Protein AF-0000000087143682 (afdb_homodimer)

Radius of gyration: 17.74 Å; Cα contacts (8 Å, |Δi|>4): 355; chains: 2; bounding box: 45×51×41 Å

Organism: NCBI:txid53985

Solvent-accessible surface area (backbone atoms only — not comparable to full-atom values): 13878 Å² total; per-residue (Å²): 129,84,87,61,60,41,77,86,69,31,78,66,50,69,67,60,50,52,51,50,59,69,48,82,86,69,40,54,46,65,65,42,59,66,36,48,72,68,47,51,54,32,39,43,57,48,55,94,64,46,76,56,33,80,27,39,49,17,48,53,8,50,53,29,47,52,54,40,74,25,93,90,36,93,71,44,35,53,51,48,69,57,34,46,25,50,45,33,51,48,42,42,72,47,66,44,82,63,49,49,33,20,35,45,51,47,51,41,52,41,46,22,76,54,43,74,76,61,48,56,77,72,77,75,106,129,84,87,63,60,42,76,85,68,30,78,66,50,68,68,62,49,51,50,50,60,70,47,82,86,68,39,52,45,65,66,42,60,65,36,48,73,70,46,50,54,32,41,42,55,47,53,92,65,46,76,55,33,80,28,39,48,18,48,52,7,50,53,28,48,52,54,38,75,25,94,89,35,93,71,45,33,54,50,47,68,57,35,46,24,51,47,34,51,49,42,42,72,47,67,44,84,63,50,48,32,20,36,45,50,46,51,42,52,41,48,22,76,55,42,75,76,62,47,57,75,74,77,76,106

pLDDT: mean 94.62, std 7.07, range [50.22, 98.88]

Structure (mmCIF, N/CA/C/O backbone):
data_AF-0000000087143682-model_v1
#
loop_
_entity.id
_entity.type
_entity.pdbx_description
1 polymer 'Uncharacterized protein'
#
loop_
_atom_site.group_PDB
_atom_site.id
_atom_site.type_symbol
_atom_site.label_atom_id
_atom_site.label_alt_id
_atom_site.label_comp_id
_atom_site.label_asym_id
_atom_site.label_entity_id
_atom_site.label_seq_id
_atom_site.pdbx_PDB_ins_code
_atom_site.Cartn_x
_atom_site.Cartn_y
_atom_site.Cartn_z
_atom_site.occupancy
_atom_site.B_iso_or_equiv
_atom_site.auth_seq_id
_atom_site.auth_comp_id
_atom_site.auth_asym_id
_atom_site.auth_atom_id
_atom_site.pdbx_PDB_model_num
ATOM 1 N N . MET A 1 1 ? 13.258 27.016 7.586 1 50.22 1 MET A N 1
ATOM 2 C CA . MET A 1 1 ? 13.102 25.703 8.234 1 50.22 1 MET A CA 1
ATOM 3 C C . MET A 1 1 ? 13.195 24.578 7.219 1 50.22 1 MET A C 1
ATOM 5 O O . MET A 1 1 ? 12.859 24.766 6.047 1 50.22 1 MET A O 1
ATOM 9 N N . ALA A 1 2 ? 13.883 23.5 7.324 1 64.75 2 ALA A N 1
ATOM 10 C CA . ALA A 1 2 ? 14.188 22.469 6.344 1 64.75 2 ALA A CA 1
ATOM 11 C C . ALA A 1 2 ? 12.914 21.781 5.859 1 64.75 2 ALA A C 1
ATOM 13 O O . ALA A 1 2 ? 12.039 21.438 6.664 1 64.75 2 ALA A O 1
ATOM 14 N N . ASP A 1 3 ? 12.562 21.859 4.582 1 88.62 3 ASP A N 1
ATOM 15 C CA . ASP A 1 3 ? 11.375 21.234 3.99 1 88.62 3 ASP A CA 1
ATOM 16 C C . ASP A 1 3 ? 11.352 19.734 4.258 1 88.62 3 ASP A C 1
ATOM 18 O O . ASP A 1 3 ? 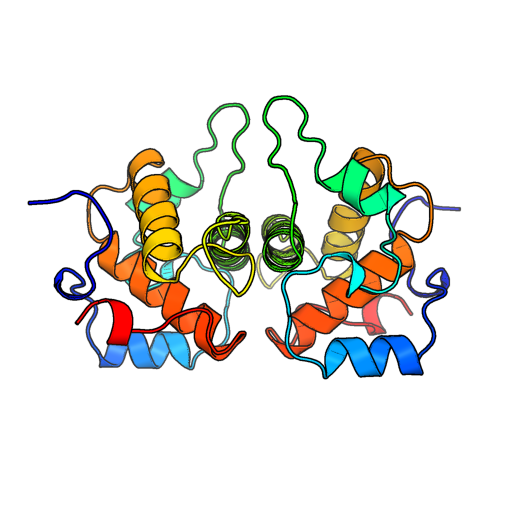12.398 19.109 4.402 1 88.62 3 ASP A O 1
ATOM 22 N N . GLY A 1 4 ? 10.25 19.297 4.715 1 95.25 4 GLY A N 1
ATOM 23 C CA . GLY A 1 4 ? 10.062 17.875 4.945 1 95.25 4 GLY A CA 1
ATOM 24 C C . GLY A 1 4 ? 9.172 17.578 6.137 1 95.25 4 GLY A C 1
ATOM 25 O O . GLY A 1 4 ? 8.516 18.469 6.668 1 95.25 4 GLY A O 1
ATOM 26 N N . TYR A 1 5 ? 9.094 16.312 6.465 1 97.25 5 TYR A N 1
ATOM 27 C CA . TYR A 1 5 ? 8.258 15.836 7.559 1 97.25 5 TYR A CA 1
ATOM 28 C C . TYR A 1 5 ? 8.867 16.203 8.906 1 97.25 5 TYR A C 1
ATOM 30 O O . TYR A 1 5 ? 10.055 15.969 9.141 1 97.25 5 TYR A O 1
ATOM 38 N N . ASP A 1 6 ? 8.062 16.781 9.734 1 95.44 6 ASP A N 1
ATOM 39 C CA . ASP A 1 6 ? 8.359 17.078 11.125 1 95.44 6 ASP A CA 1
ATOM 40 C C . ASP A 1 6 ? 7.164 16.781 12.023 1 95.44 6 ASP A C 1
ATOM 42 O O . ASP A 1 6 ? 6.152 17.484 11.977 1 95.44 6 ASP A O 1
ATOM 46 N N . PRO A 1 7 ? 7.336 15.719 12.859 1 94.81 7 PRO A N 1
ATOM 47 C CA . PRO A 1 7 ? 6.191 15.336 13.695 1 94.81 7 PRO A CA 1
ATOM 48 C C . PRO A 1 7 ? 5.738 16.453 14.625 1 94.81 7 PRO A C 1
ATOM 50 O O . PRO A 1 7 ? 4.566 16.516 15.008 1 94.81 7 PRO A O 1
ATOM 53 N N . GLN A 1 8 ? 6.57 17.375 14.922 1 93.31 8 GLN A N 1
ATOM 54 C CA . GLN A 1 8 ? 6.227 18.453 15.828 1 93.31 8 GLN A CA 1
ATOM 55 C C . GLN A 1 8 ? 5.332 19.484 15.148 1 93.31 8 GLN A C 1
ATOM 57 O O . GLN A 1 8 ? 4.734 20.344 15.812 1 93.31 8 GLN A O 1
ATOM 62 N N . LYS A 1 9 ? 5.266 19.391 13.867 1 93.94 9 LYS A N 1
ATOM 63 C CA . LYS A 1 9 ? 4.438 20.328 13.109 1 93.94 9 LYS A CA 1
ATOM 64 C C . LYS A 1 9 ? 3.041 19.766 12.875 1 93.94 9 LYS A C 1
ATOM 66 O O . LYS A 1 9 ? 2.189 20.422 12.266 1 93.94 9 LYS A O 1
ATOM 71 N N . SER A 1 10 ? 2.83 18.516 13.305 1 93.88 10 SER A N 1
ATOM 72 C CA . SER A 1 10 ? 1.489 17.938 13.242 1 93.88 10 SER A CA 1
ATOM 73 C C . SER A 1 10 ? 0.562 18.594 14.258 1 93.88 10 SER A C 1
ATOM 75 O O . SER A 1 10 ? 0.932 18.781 15.422 1 93.88 10 SER A O 1
ATOM 77 N N . ARG A 1 11 ? -0.583 18.953 13.844 1 91.81 11 ARG A N 1
ATOM 78 C CA . ARG A 1 11 ? -1.566 19.578 14.719 1 91.81 11 ARG A CA 1
ATOM 79 C C . ARG A 1 11 ? -2.701 18.625 15.055 1 91.81 11 ARG A C 1
ATOM 81 O O . ARG A 1 11 ? -3.746 19.031 15.562 1 91.81 11 ARG A O 1
ATOM 88 N N . VAL A 1 12 ? -2.543 17.359 14.734 1 94.44 12 VAL A N 1
ATOM 89 C CA . VAL A 1 12 ? -3.561 16.344 15.016 1 94.44 12 VAL A CA 1
ATOM 90 C C . VAL A 1 12 ? -3.641 16.094 16.516 1 94.44 12 VAL A C 1
ATOM 92 O O . VAL A 1 12 ? -2.627 15.805 17.156 1 94.44 12 VAL A O 1
ATOM 95 N N . ALA A 1 13 ? -4.84 16.25 17.031 1 95.75 13 ALA A N 1
ATOM 96 C CA . ALA A 1 13 ? -5.051 15.961 18.453 1 95.75 13 ALA A CA 1
ATOM 97 C C . ALA A 1 13 ? -4.793 14.484 18.75 1 95.75 13 ALA A C 1
ATOM 99 O O . ALA A 1 13 ? -5.129 13.617 17.938 1 95.75 13 ALA A O 1
ATOM 100 N N . GLU A 1 14 ? -4.258 14.266 19.922 1 95.31 14 GLU A N 1
ATOM 101 C CA . GLU A 1 14 ? -3.904 12.906 20.328 1 95.31 14 GLU A CA 1
ATOM 102 C C . GLU A 1 14 ? -5.121 11.984 20.297 1 95.31 14 GLU A C 1
ATOM 104 O O . GLU A 1 14 ? -5.039 10.852 19.812 1 95.31 14 GLU A O 1
ATOM 109 N N . ASP A 1 15 ? -6.258 12.5 20.75 1 97.19 15 ASP A N 1
ATOM 110 C CA . ASP A 1 15 ? -7.465 11.68 20.797 1 97.19 15 ASP A CA 1
ATOM 111 C C . ASP A 1 15 ? -7.965 11.359 19.391 1 97.19 15 ASP A C 1
ATOM 113 O O . ASP A 1 15 ? -8.414 10.242 19.125 1 97.19 15 ASP A O 1
ATOM 117 N N . THR A 1 16 ? -7.887 12.32 18.547 1 97.75 16 THR A N 1
ATOM 118 C CA . THR A 1 16 ? -8.297 12.133 17.156 1 97.75 16 THR A CA 1
ATOM 119 C C . THR A 1 16 ? -7.426 11.078 16.469 1 97.75 16 THR A C 1
ATOM 121 O O . THR A 1 16 ? -7.934 10.203 15.773 1 97.75 16 THR A O 1
ATOM 124 N N . LEU A 1 17 ? -6.125 11.156 16.734 1 97.69 17 LEU A N 1
ATOM 125 C CA . LEU A 1 17 ? -5.195 10.188 16.172 1 97.69 17 LEU A CA 1
ATOM 126 C C . LEU A 1 17 ? -5.48 8.789 16.719 1 97.69 17 LEU A C 1
ATOM 128 O O . LEU A 1 17 ? -5.559 7.824 15.945 1 97.69 17 LEU A O 1
ATOM 132 N N . ALA A 1 18 ? -5.695 8.703 18 1 98.06 18 ALA A N 1
ATOM 133 C CA . ALA A 1 18 ? -5.953 7.418 18.641 1 98.06 18 ALA A CA 1
ATOM 134 C C . ALA A 1 18 ? -7.211 6.766 18.078 1 98.06 18 ALA A C 1
ATOM 136 O O . ALA A 1 18 ? -7.23 5.562 17.812 1 98.06 18 ALA A O 1
ATOM 137 N N . ASP A 1 19 ? -8.258 7.527 17.844 1 98.19 19 ASP A N 1
ATOM 138 C CA . ASP A 1 19 ? -9.5 7.02 17.281 1 98.19 19 ASP A CA 1
ATOM 139 C C . ASP A 1 19 ? -9.273 6.473 15.867 1 98.19 19 ASP A C 1
ATOM 141 O O . ASP A 1 19 ? -9.766 5.395 15.523 1 98.19 19 ASP A O 1
ATOM 145 N N . PHE A 1 20 ? -8.539 7.219 15.086 1 98.5 20 PHE A N 1
ATOM 146 C CA . PHE A 1 20 ? -8.25 6.785 13.719 1 98.5 20 PHE A CA 1
ATOM 147 C C . PHE A 1 20 ? -7.453 5.484 13.727 1 98.5 20 PHE A C 1
ATOM 149 O O . PHE A 1 20 ? -7.742 4.57 12.953 1 98.5 20 PHE A O 1
ATOM 156 N N . LEU A 1 21 ? -6.48 5.348 14.656 1 98.12 21 LEU A N 1
ATOM 157 C CA . LEU A 1 21 ? -5.613 4.176 14.719 1 98.12 21 LEU A CA 1
ATOM 158 C C . LEU A 1 21 ? -6.406 2.936 15.117 1 98.12 21 LEU A C 1
ATOM 160 O O . LEU A 1 21 ? -6.121 1.834 14.641 1 98.12 21 LEU A O 1
ATOM 164 N N . ARG A 1 22 ? -7.457 3.141 15.836 1 97.31 22 ARG A N 1
ATOM 165 C CA . ARG A 1 22 ? -8.211 2.01 16.375 1 97.31 22 ARG A CA 1
ATOM 166 C C . ARG A 1 22 ? -9.336 1.61 15.43 1 97.31 22 ARG A C 1
ATOM 168 O O . ARG A 1 22 ? -9.773 0.456 15.422 1 97.31 22 ARG A O 1
ATOM 175 N N . ALA A 1 23 ? -9.836 2.541 14.695 1 97.31 23 ALA A N 1
ATOM 176 C CA . ALA A 1 23 ? -11.016 2.309 13.859 1 97.31 23 ALA A CA 1
ATOM 177 C C . ALA A 1 23 ? -10.656 1.482 12.625 1 97.31 23 ALA A C 1
ATOM 179 O O . ALA A 1 23 ? -9.562 1.633 12.07 1 97.31 23 ALA A O 1
ATOM 180 N N . PRO A 1 24 ? -11.609 0.565 12.164 1 96.06 24 PRO A N 1
ATOM 181 C CA . PRO A 1 24 ? -11.406 -0.047 10.852 1 96.06 24 PRO A CA 1
ATOM 182 C C . PRO A 1 24 ? -11.438 0.974 9.719 1 96.06 24 PRO A C 1
ATOM 184 O O . PRO A 1 24 ? -12.086 2.016 9.836 1 96.06 24 PRO A O 1
ATOM 187 N N . LEU A 1 25 ? -10.727 0.724 8.672 1 97.06 25 LEU A N 1
ATOM 188 C CA . LEU A 1 25 ? -10.727 1.606 7.512 1 97.06 25 LEU A CA 1
ATOM 189 C C . LEU A 1 25 ? -12.047 1.501 6.75 1 97.06 25 LEU A C 1
ATOM 191 O O . LEU A 1 25 ? -12.531 0.398 6.492 1 97.06 25 LEU A O 1
ATOM 195 N N . THR A 1 26 ? -12.555 2.6 6.363 1 95.56 26 THR A N 1
ATOM 196 C CA . THR A 1 26 ? -13.797 2.625 5.598 1 95.56 26 THR A CA 1
ATOM 197 C C . THR A 1 26 ? -13.516 2.883 4.121 1 95.56 26 THR A C 1
ATOM 199 O O . THR A 1 26 ? -14.352 2.594 3.266 1 95.56 26 THR A O 1
ATOM 202 N N . GLY A 1 27 ? -12.367 3.467 3.814 1 97.25 27 GLY A N 1
ATOM 203 C CA . GLY A 1 27 ? -12.055 3.869 2.453 1 97.25 27 GLY A CA 1
ATOM 204 C C . GLY A 1 27 ? -12.352 5.332 2.18 1 97.25 27 GLY A C 1
ATOM 205 O O . GLY A 1 27 ? -11.977 5.863 1.132 1 97.25 27 GLY A O 1
ATOM 206 N N . ASP A 1 28 ? -13.008 5.98 3.15 1 97.94 28 ASP A N 1
ATOM 207 C CA . ASP A 1 28 ? -13.258 7.41 3.02 1 97.94 28 ASP A CA 1
ATOM 208 C C . ASP A 1 28 ? -12.023 8.227 3.393 1 97.94 28 ASP A C 1
ATOM 210 O O . ASP A 1 28 ? -11.586 8.203 4.547 1 97.94 28 ASP A O 1
ATOM 214 N N . LEU A 1 29 ? -11.531 8.961 2.459 1 98.56 29 LEU A N 1
ATOM 215 C CA . LEU A 1 29 ? -10.289 9.703 2.682 1 98.56 29 LEU A CA 1
ATOM 216 C C . LEU A 1 29 ? -10.438 10.656 3.861 1 98.56 29 LEU A C 1
ATOM 218 O O . LEU A 1 29 ? -9.461 10.93 4.566 1 98.56 29 LEU A O 1
ATOM 222 N N . THR A 1 30 ? -11.664 11.133 4.105 1 98.31 30 THR A N 1
ATOM 223 C CA . THR A 1 30 ? -11.852 12.133 5.145 1 98.31 30 THR A CA 1
ATOM 224 C C . THR A 1 30 ? -11.758 11.5 6.531 1 98.31 30 THR A C 1
ATOM 226 O O . THR A 1 30 ? -11.75 12.203 7.543 1 98.31 30 THR A O 1
ATOM 229 N N . GLU A 1 31 ? -11.641 10.195 6.586 1 98.5 31 GLU A N 1
ATOM 230 C CA . GLU A 1 31 ? -11.398 9.539 7.863 1 98.5 31 GLU A CA 1
ATOM 231 C C . GLU A 1 31 ? -9.984 9.812 8.367 1 98.5 31 GLU A C 1
ATOM 233 O O . GLU A 1 31 ? -9.688 9.594 9.547 1 98.5 31 GLU A O 1
ATOM 238 N N . VAL A 1 32 ? -9.078 10.148 7.465 1 98.62 32 VAL A N 1
ATOM 239 C CA . VAL A 1 32 ? -7.691 10.43 7.816 1 98.62 32 VAL A CA 1
ATOM 240 C C . VAL A 1 32 ? -7.578 11.836 8.406 1 98.62 32 VAL A C 1
ATOM 242 O O . VAL A 1 32 ? -7.93 12.812 7.746 1 98.62 32 VAL A O 1
ATOM 245 N N . PRO A 1 33 ? -7.035 11.938 9.609 1 98.25 33 PRO A N 1
ATOM 246 C CA . PRO A 1 33 ? -6.836 13.273 10.172 1 98.25 33 PRO A CA 1
ATOM 247 C C . PRO A 1 33 ? -6.012 14.18 9.258 1 98.25 33 PRO A C 1
ATOM 249 O O . PRO A 1 33 ? -4.949 13.781 8.781 1 98.25 33 PRO A O 1
ATOM 252 N N . GLY A 1 34 ? -6.555 15.445 8.992 1 96.31 34 GLY A N 1
ATOM 253 C CA . GLY A 1 34 ? -5.84 16.406 8.172 1 96.31 34 GLY A CA 1
ATOM 254 C C . GLY A 1 34 ? -6.352 16.469 6.742 1 96.31 34 GLY A C 1
ATOM 255 O O . GLY A 1 34 ? -6.031 17.391 6 1 96.31 34 GLY A O 1
ATOM 256 N N . ILE A 1 35 ? -7.148 15.461 6.355 1 98.12 35 ILE A N 1
ATOM 257 C CA . ILE A 1 35 ? -7.66 15.453 4.988 1 98.12 35 ILE A CA 1
ATOM 258 C C . ILE A 1 35 ? -9.094 15.969 4.969 1 98.12 35 ILE A C 1
ATOM 260 O O . ILE A 1 35 ? -9.992 15.359 5.555 1 98.12 35 ILE A O 1
ATOM 264 N N . GLY A 1 36 ? -9.266 17.094 4.398 1 97.12 36 GLY A N 1
ATOM 265 C CA . GLY A 1 36 ? -10.586 17.656 4.129 1 97.12 36 GLY A CA 1
ATOM 266 C C . GLY A 1 36 ? -10.961 17.609 2.662 1 97.12 36 GLY A C 1
ATOM 267 O O . GLY A 1 36 ? -10.273 16.984 1.854 1 97.12 36 GLY A O 1
ATOM 268 N N . LYS A 1 37 ? -12.023 18.312 2.314 1 96.62 37 LYS A N 1
ATOM 269 C CA . LYS A 1 37 ? -12.586 18.266 0.968 1 96.62 37 LYS A CA 1
ATOM 270 C C . LYS A 1 37 ? -11.57 18.734 -0.067 1 96.62 37 LYS A C 1
ATOM 272 O O . LYS A 1 37 ? -11.445 18.156 -1.142 1 96.62 37 LYS A O 1
ATOM 277 N N . ALA A 1 38 ? -10.867 19.75 0.255 1 96.56 38 ALA A N 1
ATOM 278 C CA . ALA A 1 38 ? -9.891 20.297 -0.682 1 96.56 38 ALA A CA 1
ATOM 279 C C . ALA A 1 38 ? -8.781 19.297 -0.976 1 96.56 38 ALA A C 1
ATOM 281 O O . ALA A 1 38 ? -8.383 19.125 -2.129 1 96.56 38 ALA A O 1
ATOM 282 N N . ALA A 1 39 ? -8.32 18.641 0.026 1 97.25 39 ALA A N 1
ATOM 283 C CA . ALA A 1 39 ? -7.273 17.641 -0.138 1 97.25 39 ALA A CA 1
ATOM 284 C C . ALA A 1 39 ? -7.781 16.438 -0.931 1 97.25 39 ALA A C 1
ATOM 286 O O . ALA A 1 39 ? -7.051 15.867 -1.747 1 97.25 39 ALA A O 1
ATOM 287 N N . VAL A 1 40 ? -9.016 16.031 -0.705 1 97.94 40 VAL A N 1
ATOM 288 C CA . VAL A 1 40 ? -9.617 14.93 -1.447 1 97.94 40 VAL A CA 1
ATOM 289 C C . VAL A 1 40 ? -9.586 15.242 -2.943 1 97.94 40 VAL A C 1
ATOM 291 O O . VAL A 1 40 ? -9.203 14.391 -3.75 1 97.94 40 VAL A O 1
ATOM 294 N N . THR A 1 41 ? -9.953 16.406 -3.254 1 97.25 41 THR A N 1
ATOM 295 C CA . THR A 1 41 ? -9.969 16.828 -4.652 1 97.25 41 THR A CA 1
ATOM 296 C C . THR A 1 41 ? -8.562 16.781 -5.246 1 97.25 41 THR A C 1
ATOM 298 O O . THR A 1 41 ? -8.367 16.25 -6.344 1 97.25 41 THR A O 1
ATOM 301 N N . LYS A 1 42 ? -7.602 17.234 -4.559 1 96.5 42 LYS A N 1
ATOM 302 C CA . LYS A 1 42 ? -6.219 17.266 -5.031 1 96.5 42 LYS A CA 1
ATOM 303 C C . LYS A 1 42 ? -5.652 15.859 -5.191 1 96.5 42 LYS A C 1
ATOM 305 O O . LYS A 1 42 ? -4.949 15.578 -6.164 1 96.5 42 LYS A O 1
ATOM 310 N N . LEU A 1 43 ? -5.918 14.992 -4.27 1 97.62 43 LEU A N 1
ATOM 311 C CA . LEU A 1 43 ? -5.445 13.609 -4.328 1 97.62 43 LEU A CA 1
ATOM 312 C C . LEU A 1 43 ? -6.047 12.883 -5.523 1 97.62 43 LEU A C 1
ATOM 314 O O . LEU A 1 43 ? -5.379 12.055 -6.148 1 97.62 43 LEU A O 1
ATOM 318 N N . GLY A 1 44 ? -7.23 13.227 -5.809 1 96.94 44 GLY A N 1
ATOM 319 C CA . GLY A 1 44 ? -7.938 12.578 -6.902 1 96.94 44 GLY A CA 1
ATOM 320 C C . GLY A 1 44 ? -7.539 13.109 -8.266 1 96.94 44 GLY A C 1
ATOM 321 O O . GLY A 1 44 ? -7.84 12.484 -9.289 1 96.94 44 GLY A O 1
ATOM 322 N N . ASP A 1 45 ? -6.883 14.219 -8.25 1 93.06 45 ASP A N 1
ATOM 323 C CA . ASP A 1 45 ? -6.438 14.82 -9.508 1 93.06 45 ASP A CA 1
ATOM 324 C C . ASP A 1 45 ? -5.168 14.141 -10.016 1 93.06 45 ASP A C 1
ATOM 326 O O . ASP A 1 45 ? -4.102 14.273 -9.414 1 93.06 45 ASP A O 1
ATOM 330 N N . ALA A 1 46 ? -5.355 13.258 -10.93 1 82.31 46 ALA A N 1
ATOM 331 C CA . ALA A 1 46 ? -4.215 12.531 -11.484 1 82.31 46 ALA A CA 1
ATOM 332 C C . ALA A 1 46 ? -3.676 13.227 -12.734 1 82.31 46 ALA A C 1
ATOM 334 O O . ALA A 1 46 ? -4.418 13.461 -13.688 1 82.31 46 ALA A O 1
ATOM 335 N N . LYS A 1 47 ? -2.471 13.773 -12.484 1 75.19 47 LYS A N 1
ATOM 336 C CA . LYS A 1 47 ? -1.779 14.266 -13.672 1 75.19 47 LYS A CA 1
ATOM 337 C C . LYS A 1 47 ? -1.381 13.117 -14.594 1 75.19 47 LYS A C 1
ATOM 339 O O . LYS A 1 47 ? -1.552 11.945 -14.242 1 75.19 47 LYS A O 1
ATOM 344 N N . GLU A 1 48 ? -0.981 13.453 -15.742 1 71.5 48 GLU A N 1
ATOM 345 C CA . GLU A 1 48 ? -0.595 12.43 -16.703 1 71.5 48 GLU A CA 1
ATOM 346 C C . GLU A 1 48 ? 0.455 11.484 -16.125 1 71.5 48 GLU A C 1
ATOM 348 O O . GLU A 1 48 ? 1.48 11.938 -15.609 1 71.5 48 GLU A O 1
ATOM 353 N N . GLY A 1 49 ? 0.104 10.203 -16.062 1 70.5 49 GLY A N 1
ATOM 354 C CA . GLY A 1 49 ? 1.032 9.18 -15.602 1 70.5 49 GLY A CA 1
ATOM 355 C C . GLY A 1 49 ? 0.934 8.898 -14.117 1 70.5 49 GLY A C 1
ATOM 356 O O . GLY A 1 49 ? 1.611 8.008 -13.602 1 70.5 49 GLY A O 1
ATOM 357 N N . GLU A 1 50 ? 0.121 9.727 -13.492 1 78.38 50 GLU A N 1
ATOM 358 C CA . GLU A 1 50 ? -0.043 9.539 -12.055 1 78.38 50 GLU A CA 1
ATOM 359 C C . GLU A 1 50 ? -1.346 8.805 -11.742 1 78.38 50 GLU A C 1
ATOM 361 O O . GLU A 1 50 ? -2.309 8.883 -12.508 1 78.38 50 GLU A O 1
ATOM 366 N N . GLU A 1 51 ? -1.263 8.117 -10.75 1 85 51 GLU A N 1
ATOM 367 C CA . GLU A 1 51 ? -2.479 7.453 -10.289 1 85 51 GLU A CA 1
ATOM 368 C C . GLU A 1 51 ? -3.244 8.328 -9.297 1 85 51 GLU A C 1
ATOM 370 O O . GLU A 1 51 ? -2.643 8.977 -8.445 1 85 51 GLU A O 1
ATOM 375 N N . ALA A 1 52 ? -4.516 8.352 -9.609 1 94.94 52 ALA A N 1
ATOM 376 C CA . ALA A 1 52 ? -5.391 9.047 -8.672 1 94.94 52 ALA A CA 1
ATOM 377 C C . ALA A 1 52 ? -5.5 8.273 -7.355 1 94.94 52 ALA A C 1
ATOM 379 O O . ALA A 1 52 ? -5.387 7.047 -7.336 1 94.94 52 ALA A O 1
ATOM 380 N N . VAL A 1 53 ? -5.617 8.977 -6.32 1 98 53 VAL A N 1
ATOM 381 C CA . VAL A 1 53 ? -5.914 8.422 -5.004 1 98 53 VAL A CA 1
ATOM 382 C C . VAL A 1 53 ? -7.297 8.883 -4.547 1 98 53 VAL A C 1
ATOM 384 O O . VAL A 1 53 ? -7.504 10.062 -4.27 1 98 53 VAL A O 1
ATOM 387 N N . ASP A 1 54 ? -8.18 7.891 -4.422 1 97.88 54 ASP A N 1
ATOM 388 C CA . ASP A 1 54 ? -9.578 8.273 -4.199 1 97.88 54 ASP A CA 1
ATOM 389 C C . ASP A 1 54 ? -10.094 7.711 -2.879 1 97.88 54 ASP A C 1
ATOM 391 O O . ASP A 1 54 ? -11.195 8.047 -2.447 1 97.88 54 ASP A O 1
ATOM 395 N N . ASN A 1 55 ? -9.32 6.867 -2.271 1 98.56 55 ASN A N 1
ATOM 396 C CA . ASN A 1 55 ? -9.742 6.281 -1.005 1 98.56 55 ASN A CA 1
ATOM 397 C C . ASN A 1 55 ? -8.547 5.977 -0.103 1 98.56 55 ASN A C 1
ATOM 399 O O . ASN A 1 55 ? -7.398 6.133 -0.514 1 98.56 55 ASN A O 1
ATOM 403 N N . THR A 1 56 ? -8.758 5.609 1.09 1 98.69 56 THR A N 1
ATOM 404 C CA . THR A 1 56 ? -7.703 5.488 2.09 1 98.69 56 THR A CA 1
ATOM 405 C C . THR A 1 56 ? -6.824 4.277 1.805 1 98.69 56 THR A C 1
ATOM 407 O O . THR A 1 56 ? -5.629 4.285 2.107 1 98.69 56 THR A O 1
ATOM 410 N N . PHE A 1 57 ? -7.34 3.205 1.155 1 98.56 57 PHE A N 1
ATOM 411 C CA . PHE A 1 57 ? -6.52 2.059 0.786 1 98.56 57 PHE A CA 1
ATOM 412 C C . PHE A 1 57 ? -5.438 2.465 -0.209 1 98.56 57 PHE A C 1
ATOM 414 O O . PHE A 1 57 ? -4.273 2.094 -0.053 1 98.56 57 PHE A O 1
ATOM 421 N N . GLN A 1 58 ? -5.867 3.238 -1.105 1 98.62 58 GLN A N 1
ATOM 422 C CA . GLN A 1 58 ? -4.926 3.723 -2.109 1 98.62 58 GLN A CA 1
ATOM 423 C C . GLN A 1 58 ? -3.896 4.664 -1.491 1 98.62 58 GLN A C 1
ATOM 425 O O . GLN A 1 58 ? -2.729 4.656 -1.881 1 98.62 58 GLN A O 1
ATOM 430 N N . LEU A 1 59 ? -4.324 5.496 -0.541 1 98.88 59 LEU A N 1
ATOM 431 C CA . LEU A 1 59 ? -3.393 6.402 0.117 1 98.88 59 LEU A CA 1
ATOM 432 C C . LEU A 1 59 ? -2.324 5.625 0.88 1 98.88 59 LEU A C 1
ATOM 434 O O . LEU A 1 59 ? -1.138 5.949 0.795 1 98.88 59 LEU A O 1
ATOM 438 N N . ILE A 1 60 ? -2.742 4.609 1.572 1 98.81 60 ILE A N 1
ATOM 439 C CA . ILE A 1 60 ? -1.812 3.727 2.268 1 98.81 60 ILE A CA 1
ATOM 440 C C . ILE A 1 60 ? -0.918 3.016 1.253 1 98.81 60 ILE A C 1
ATOM 442 O O . ILE A 1 60 ? 0.284 2.857 1.479 1 98.81 60 ILE A O 1
ATOM 446 N N . GLY A 1 61 ? -1.521 2.621 0.15 1 98.56 61 GLY A N 1
ATOM 447 C CA . GLY A 1 61 ? -0.734 2.031 -0.921 1 98.56 61 GLY A CA 1
ATOM 448 C C . GLY A 1 61 ? 0.368 2.943 -1.424 1 98.56 61 GLY A C 1
ATOM 449 O O . GLY A 1 61 ? 1.506 2.506 -1.612 1 98.56 61 GLY A O 1
ATOM 450 N N . LYS A 1 62 ? 0.035 4.148 -1.622 1 98.38 62 LYS A N 1
ATOM 451 C CA . LYS A 1 62 ? 1.03 5.109 -2.086 1 98.38 62 LYS A CA 1
ATOM 452 C C . LYS A 1 62 ? 2.152 5.273 -1.065 1 98.38 62 LYS A C 1
ATOM 454 O O . LYS A 1 62 ? 3.328 5.332 -1.432 1 98.38 62 LYS A O 1
ATOM 459 N N . PHE A 1 63 ? 1.792 5.371 0.184 1 98.75 63 PHE A N 1
ATOM 460 C CA . PHE A 1 63 ? 2.791 5.441 1.244 1 98.75 63 PHE A CA 1
ATOM 461 C C . PHE A 1 63 ? 3.758 4.266 1.155 1 98.75 63 PHE A C 1
ATOM 463 O O . PHE A 1 63 ? 4.977 4.453 1.189 1 98.75 63 PHE A O 1
ATOM 470 N N . LEU A 1 64 ? 3.234 3.068 0.976 1 98.62 64 LEU A N 1
ATOM 471 C CA . LEU A 1 64 ? 4.066 1.87 0.928 1 98.62 64 LEU A CA 1
ATOM 472 C C . LEU A 1 64 ? 4.887 1.828 -0.357 1 98.62 64 LEU A C 1
ATOM 474 O O . LEU A 1 64 ? 6.031 1.37 -0.353 1 98.62 64 LEU A O 1
ATOM 478 N N . MET A 1 65 ? 4.328 2.355 -1.424 1 98.12 65 MET A N 1
ATOM 479 C CA . MET A 1 65 ? 5.043 2.396 -2.695 1 98.12 65 MET A CA 1
ATOM 480 C C . MET A 1 65 ? 6.273 3.293 -2.6 1 98.12 65 MET A C 1
ATOM 482 O O . MET A 1 65 ? 7.227 3.133 -3.365 1 98.12 65 MET A O 1
ATOM 486 N N . LEU A 1 66 ? 6.273 4.152 -1.673 1 97.94 66 LEU A N 1
ATOM 487 C CA . LEU A 1 66 ? 7.359 5.113 -1.546 1 97.94 66 LEU A CA 1
ATOM 488 C C . LEU A 1 66 ? 8.469 4.566 -0.652 1 97.94 66 LEU A C 1
ATOM 490 O O . LEU A 1 66 ? 9.5 5.219 -0.463 1 97.94 66 LEU A O 1
ATOM 494 N N . LYS A 1 67 ? 8.273 3.396 -0.048 1 98.19 67 LYS A N 1
ATOM 495 C CA . LYS A 1 67 ? 9.336 2.752 0.726 1 98.19 67 LYS A CA 1
ATOM 496 C C . LYS A 1 67 ? 10.391 2.141 -0.19 1 98.19 67 LYS A C 1
ATOM 498 O O . LYS A 1 67 ? 10.406 0.927 -0.402 1 98.19 67 LYS A O 1
ATOM 503 N N . ALA A 1 68 ? 11.297 2.943 -0.574 1 97.81 68 ALA A N 1
ATOM 504 C CA . ALA A 1 68 ? 12.266 2.59 -1.611 1 97.81 68 ALA A CA 1
ATOM 505 C C . ALA A 1 68 ? 13.414 1.769 -1.033 1 97.81 68 ALA A C 1
ATOM 507 O O . ALA A 1 68 ? 13.68 1.822 0.17 1 97.81 68 ALA A O 1
ATOM 508 N N . ASN A 1 69 ? 14.055 1.018 -1.889 1 97 69 ASN A N 1
ATOM 509 C C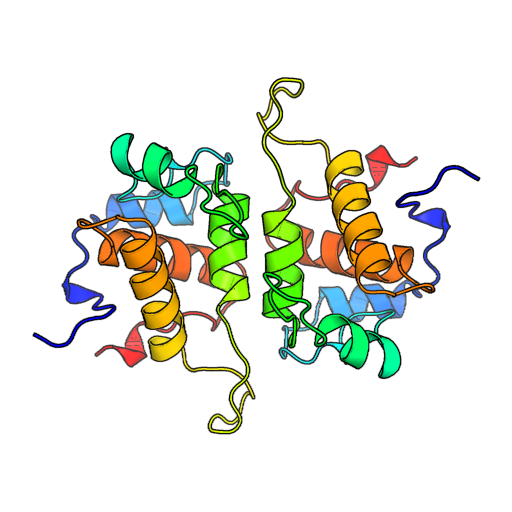A . ASN A 1 69 ? 15.297 0.353 -1.502 1 97 69 ASN A CA 1
ATOM 510 C C . ASN A 1 69 ? 16.422 1.358 -1.253 1 97 69 ASN A C 1
ATOM 512 O O . A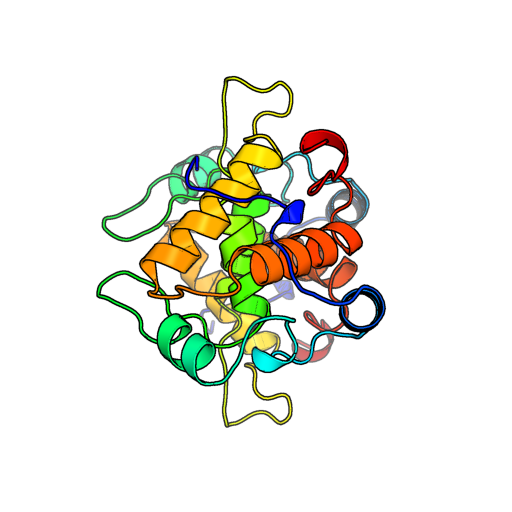SN A 1 69 ? 16.406 2.459 -1.807 1 97 69 ASN A O 1
ATOM 516 N N . SER A 1 70 ? 17.219 0.968 -0.386 1 96.81 70 SER A N 1
ATOM 517 C CA . SER A 1 70 ? 18.406 1.758 -0.12 1 96.81 70 SER A CA 1
ATOM 518 C C . SER A 1 70 ? 19.609 0.864 0.217 1 96.81 70 SER A C 1
ATOM 520 O O . SER A 1 70 ? 19.531 0.042 1.133 1 96.81 70 SER A O 1
ATOM 522 N N . ASP A 1 71 ? 20.688 1.066 -0.479 1 93.69 71 ASP A N 1
ATOM 523 C CA . ASP A 1 71 ? 21.906 0.313 -0.215 1 93.69 71 ASP A CA 1
ATOM 524 C C . ASP A 1 71 ? 22.641 0.852 1.017 1 93.69 71 ASP A C 1
ATOM 526 O O . ASP A 1 71 ? 23.547 0.208 1.539 1 93.69 71 ASP A O 1
ATOM 530 N N . ASP A 1 72 ? 22.203 1.976 1.564 1 93.94 72 ASP A N 1
ATOM 531 C CA . ASP A 1 72 ? 22.891 2.656 2.662 1 93.94 72 ASP A CA 1
ATOM 532 C C . ASP A 1 72 ? 22.406 2.145 4.016 1 93.94 72 ASP A C 1
ATOM 534 O O . ASP A 1 72 ? 22.984 2.453 5.051 1 93.94 72 ASP A O 1
ATOM 538 N N . ASN A 1 73 ? 21.328 1.363 3.967 1 91.94 73 ASN A N 1
ATOM 539 C CA . ASN A 1 73 ? 20.734 0.922 5.223 1 91.94 73 ASN A CA 1
ATOM 540 C C . ASN A 1 73 ? 20.797 -0.596 5.367 1 91.94 73 ASN A C 1
ATOM 542 O O . ASN A 1 73 ? 20.625 -1.323 4.387 1 91.94 73 ASN A O 1
ATOM 546 N N . ASP A 1 74 ? 20.906 -1.118 6.523 1 89 74 ASP A N 1
ATOM 547 C CA . ASP A 1 74 ? 21.109 -2.531 6.824 1 89 74 ASP A CA 1
ATOM 548 C C . ASP A 1 74 ? 19.891 -3.363 6.422 1 89 74 ASP A C 1
ATOM 550 O O . ASP A 1 74 ? 20.031 -4.504 5.977 1 89 74 ASP A O 1
ATOM 554 N N . ASP A 1 75 ? 18.781 -2.727 6.551 1 90.94 75 ASP A N 1
ATOM 555 C CA . ASP A 1 75 ? 17.578 -3.512 6.285 1 90.94 75 ASP A CA 1
ATOM 556 C C . ASP A 1 75 ? 17.188 -3.428 4.809 1 90.94 75 ASP A C 1
ATOM 558 O O . ASP A 1 75 ? 16.141 -3.949 4.41 1 90.94 75 ASP A O 1
ATOM 562 N N . GLY A 1 76 ? 17.969 -2.684 4.023 1 95.56 76 GLY A N 1
ATOM 563 C CA . GLY A 1 76 ? 17.844 -2.719 2.574 1 95.56 76 GLY A CA 1
ATOM 564 C C . GLY A 1 76 ? 16.781 -1.76 2.045 1 95.56 76 GLY A C 1
ATOM 565 O O . GLY A 1 76 ? 16.5 -1.751 0.847 1 95.56 76 GLY A O 1
ATOM 566 N N . VAL A 1 77 ? 16.125 -1.016 2.996 1 96.88 77 VAL A N 1
ATOM 567 C CA . VAL A 1 77 ? 15.141 -0.021 2.602 1 96.88 77 VAL A CA 1
ATOM 568 C C . VAL A 1 77 ? 15.453 1.315 3.27 1 96.88 77 VAL A C 1
ATOM 570 O O . VAL A 1 77 ? 16.281 1.382 4.18 1 96.88 77 VAL A O 1
ATOM 573 N N . ILE A 1 78 ? 14.867 2.379 2.764 1 97.25 78 ILE A N 1
ATOM 574 C CA . ILE A 1 78 ? 15.078 3.715 3.311 1 97.25 78 ILE A CA 1
ATOM 575 C C . ILE A 1 78 ? 14.602 3.762 4.758 1 97.25 78 ILE A C 1
ATOM 577 O O . ILE A 1 78 ? 13.727 2.984 5.152 1 97.25 78 ILE A O 1
ATOM 581 N N . THR A 1 79 ? 15.164 4.715 5.523 1 96.44 79 THR A N 1
ATOM 582 C CA . THR A 1 79 ? 14.82 4.887 6.93 1 96.44 79 THR A CA 1
ATOM 583 C C . THR A 1 79 ? 13.406 5.438 7.082 1 96.44 79 THR A C 1
ATOM 585 O O . THR A 1 79 ? 12.82 5.922 6.117 1 96.44 79 THR A O 1
ATOM 588 N N . CYS A 1 80 ? 12.938 5.344 8.281 1 96.94 80 CYS A N 1
ATOM 589 C CA . CYS A 1 80 ? 11.633 5.902 8.609 1 96.94 80 CYS A CA 1
ATOM 590 C C . CYS A 1 80 ? 11.562 7.383 8.25 1 96.94 80 CYS A C 1
ATOM 592 O O . CYS A 1 80 ? 10.586 7.836 7.652 1 96.94 80 CYS A O 1
ATOM 594 N N . ALA A 1 81 ? 12.594 8.117 8.586 1 96.25 81 ALA A N 1
ATOM 595 C CA . ALA A 1 81 ? 12.633 9.555 8.32 1 96.25 81 ALA A CA 1
ATOM 596 C C . ALA A 1 81 ? 12.586 9.828 6.816 1 96.25 81 ALA A C 1
ATOM 598 O O . ALA A 1 81 ? 11.82 10.688 6.367 1 96.25 81 ALA A O 1
ATOM 599 N N . GLN A 1 82 ? 13.367 9.109 6.078 1 97.25 82 GLN A N 1
ATOM 600 C CA . GLN A 1 82 ? 13.398 9.266 4.629 1 97.25 82 GLN A CA 1
ATOM 601 C C . GLN A 1 82 ? 12.055 8.891 4.008 1 97.25 82 GLN A C 1
ATOM 603 O O . GLN A 1 82 ? 11.586 9.562 3.084 1 97.25 82 GLN A O 1
ATOM 608 N N . HIS A 1 83 ? 11.438 7.805 4.516 1 98.31 83 HIS A N 1
ATOM 609 C CA . HIS A 1 83 ? 10.148 7.34 4.027 1 98.31 83 HIS A CA 1
ATOM 610 C C . HIS A 1 83 ? 9.055 8.367 4.297 1 98.31 83 HIS A C 1
ATOM 612 O O . HIS A 1 83 ? 8.281 8.711 3.396 1 98.31 83 HIS A O 1
ATOM 618 N N . CYS A 1 84 ? 9.016 8.906 5.473 1 98.44 84 CYS A N 1
AT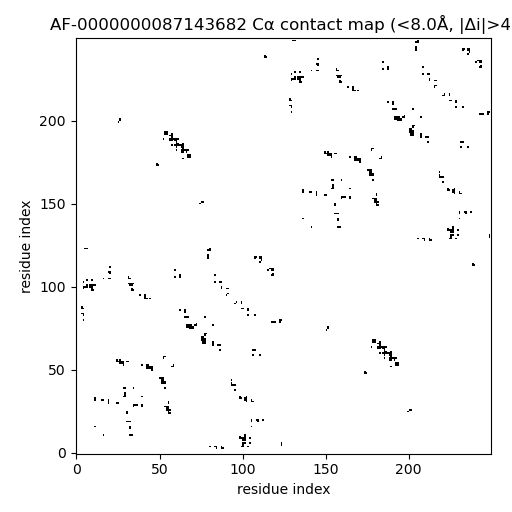OM 619 C CA . CYS A 1 84 ? 8.031 9.922 5.836 1 98.44 84 CYS A CA 1
ATOM 620 C C . CYS A 1 84 ? 8.25 11.203 5.035 1 98.44 84 CYS A C 1
ATOM 622 O O . CYS A 1 84 ? 7.293 11.836 4.602 1 98.44 84 CYS A O 1
ATOM 624 N N . ASP A 1 85 ? 9.484 11.555 4.77 1 98.25 85 ASP A N 1
ATOM 625 C CA . ASP A 1 85 ? 9.797 12.711 3.934 1 98.25 85 ASP A CA 1
ATOM 626 C C . ASP A 1 85 ? 9.297 12.508 2.506 1 98.25 85 ASP A C 1
ATOM 628 O O . ASP A 1 85 ? 8.719 13.422 1.908 1 98.25 85 ASP A O 1
ATOM 632 N N . ALA A 1 86 ? 9.531 11.32 1.977 1 98.12 86 ALA A N 1
ATOM 633 C CA . ALA A 1 86 ? 9.078 11.031 0.616 1 98.12 86 ALA A CA 1
ATOM 634 C C . ALA A 1 86 ? 7.574 11.227 0.483 1 98.12 86 ALA A C 1
ATOM 636 O O . ALA A 1 86 ? 7.098 11.805 -0.5 1 98.12 86 ALA A O 1
ATOM 637 N N . PHE A 1 87 ? 6.852 10.727 1.485 1 98.5 87 PHE A N 1
ATOM 638 C CA . PHE A 1 87 ? 5.398 10.875 1.479 1 98.5 87 PHE A CA 1
ATOM 639 C C . PHE A 1 87 ? 5 12.336 1.642 1 98.5 87 PHE A C 1
ATOM 641 O O . PHE A 1 87 ? 4.082 12.812 0.971 1 98.5 87 PHE A O 1
ATOM 648 N N . TRP A 1 88 ? 5.711 13.055 2.447 1 98.38 88 TRP A N 1
ATOM 649 C CA . TRP A 1 88 ? 5.473 14.477 2.652 1 98.38 88 TRP A CA 1
ATOM 650 C C . TRP A 1 88 ? 5.664 15.258 1.354 1 98.38 88 TRP A C 1
ATOM 652 O O . TRP A 1 88 ? 4.82 16.078 0.982 1 98.38 88 TRP A O 1
ATOM 662 N N . PHE A 1 89 ? 6.684 14.984 0.644 1 98 89 PHE A N 1
ATOM 663 C CA . PHE A 1 89 ? 6.965 15.68 -0.605 1 98 89 PHE A CA 1
ATOM 664 C C . PHE A 1 89 ? 5.969 15.281 -1.686 1 98 89 PHE A C 1
ATOM 666 O O . PHE A 1 89 ? 5.609 16.094 -2.537 1 98 89 PHE A O 1
ATOM 673 N N . TRP A 1 90 ? 5.559 14.023 -1.661 1 96.81 90 TRP A N 1
ATOM 674 C CA . TRP A 1 90 ? 4.52 13.602 -2.598 1 96.81 90 TRP A CA 1
ATOM 675 C C . TRP A 1 90 ? 3.227 14.375 -2.354 1 96.81 90 TRP A C 1
ATOM 677 O O . TRP A 1 90 ? 2.617 14.891 -3.293 1 96.81 90 TRP A O 1
ATOM 687 N N . LEU A 1 91 ? 2.814 14.523 -1.102 1 97.56 91 LEU A N 1
ATOM 688 C CA . LEU A 1 91 ? 1.641 15.32 -0.771 1 97.56 91 LEU A CA 1
ATOM 689 C C . LEU A 1 91 ? 1.797 16.75 -1.273 1 97.56 91 LEU A C 1
ATOM 691 O O . LEU A 1 91 ? 0.854 17.328 -1.818 1 97.56 91 LEU A O 1
ATOM 695 N N . LYS A 1 92 ? 2.951 17.266 -1.075 1 96.81 92 LYS A N 1
ATOM 696 C CA . LYS A 1 92 ? 3.246 18.609 -1.577 1 96.81 92 LYS A CA 1
ATOM 697 C C . LYS A 1 92 ? 3.076 18.688 -3.092 1 96.81 92 LYS A C 1
ATOM 699 O O . LYS A 1 92 ? 2.488 19.625 -3.613 1 96.81 92 LYS A O 1
ATOM 704 N N . SER A 1 93 ? 3.516 17.719 -3.76 1 95.56 93 SER A N 1
ATOM 705 C CA . SER A 1 93 ? 3.43 17.688 -5.215 1 95.56 93 SER A CA 1
ATOM 706 C C . SER A 1 93 ? 1.981 17.594 -5.684 1 95.56 93 SER A C 1
ATOM 708 O O . SER A 1 93 ? 1.649 18.016 -6.789 1 95.56 93 SER A O 1
ATOM 710 N N . LYS A 1 94 ? 1.093 17.047 -4.859 1 96.19 94 LYS A N 1
ATOM 711 C CA . LYS A 1 94 ? -0.334 16.953 -5.152 1 96.19 94 LYS A CA 1
ATOM 712 C C . LYS A 1 94 ? -1.04 18.266 -4.887 1 96.19 94 LYS A C 1
ATOM 714 O O . LYS A 1 94 ? -2.246 18.391 -5.105 1 96.19 94 LYS A O 1
ATOM 719 N N . GLY A 1 95 ? -0.275 19.234 -4.375 1 95.19 95 GLY A N 1
ATOM 720 C CA . GLY A 1 95 ? -0.827 20.562 -4.129 1 95.19 95 GLY A CA 1
ATOM 721 C C . GLY A 1 95 ? -1.37 20.719 -2.723 1 95.19 95 GLY A C 1
ATOM 722 O O . GLY A 1 95 ? -2.074 21.703 -2.436 1 95.19 95 GLY A O 1
ATOM 723 N N . ILE A 1 96 ? -1.118 19.75 -1.855 1 95.69 96 ILE A N 1
ATOM 724 C CA . ILE A 1 96 ? -1.522 19.891 -0.46 1 95.69 96 ILE A CA 1
ATOM 725 C C . ILE A 1 96 ? -0.525 20.766 0.284 1 95.69 96 ILE A C 1
ATOM 727 O O . ILE A 1 96 ? 0.651 20.422 0.411 1 95.69 96 ILE A O 1
ATOM 731 N N . THR A 1 97 ? -1.013 21.859 0.762 1 90.81 97 THR A N 1
ATOM 732 C CA . THR A 1 97 ? -0.094 22.875 1.256 1 90.81 97 THR A CA 1
ATOM 733 C C . THR A 1 97 ? -0.149 22.953 2.777 1 90.81 97 THR A C 1
ATOM 735 O O . THR A 1 97 ? 0.775 23.469 3.41 1 90.81 97 THR A O 1
ATOM 738 N N . ALA A 1 98 ? -1.229 22.547 3.25 1 89.75 98 ALA A N 1
ATOM 739 C CA . ALA A 1 98 ? -1.38 22.594 4.703 1 89.75 98 ALA A CA 1
ATOM 740 C C . ALA A 1 98 ? -1.598 21.203 5.281 1 89.75 98 ALA A C 1
ATOM 742 O O . ALA A 1 98 ? -1.931 20.266 4.551 1 89.75 98 ALA A O 1
ATOM 743 N N . TYR A 1 99 ? -1.234 20.969 6.523 1 93.88 99 TYR A N 1
ATOM 744 C CA . TYR A 1 99 ? -1.559 19.812 7.348 1 93.88 99 TYR A CA 1
ATOM 745 C C . TYR A 1 99 ? -0.818 18.578 6.859 1 93.88 99 TYR A C 1
ATOM 747 O O . TYR A 1 99 ? -1.202 17.438 7.184 1 93.88 99 TYR A O 1
ATOM 755 N N . ARG A 1 100 ? 0.232 18.703 6.059 1 97.25 100 ARG A N 1
ATOM 756 C CA . ARG A 1 100 ? 0.93 17.547 5.512 1 97.25 100 ARG A CA 1
ATOM 757 C C . ARG A 1 100 ? 1.521 16.688 6.621 1 97.25 100 ARG A C 1
ATOM 759 O O . ARG A 1 100 ? 1.397 15.461 6.594 1 97.25 100 ARG A O 1
ATOM 766 N N . SER A 1 101 ? 2.098 17.391 7.555 1 97.31 101 SER A N 1
ATOM 767 C CA . SER A 1 101 ? 2.73 16.625 8.625 1 97.31 101 SER A CA 1
ATOM 768 C C . SER A 1 101 ? 1.703 15.812 9.406 1 97.31 101 SER A C 1
ATOM 770 O O . SER A 1 101 ? 1.988 14.695 9.844 1 97.31 101 SER A O 1
ATOM 772 N N . GLY A 1 102 ? 0.519 16.375 9.602 1 97.38 102 GLY A N 1
ATOM 773 C CA . GLY A 1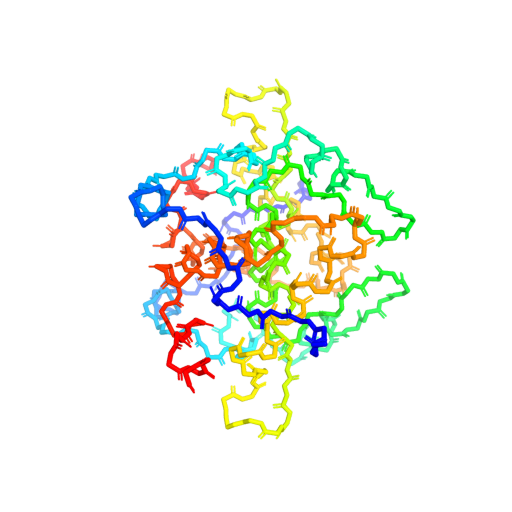 102 ? -0.547 15.625 10.25 1 97.38 102 GLY A CA 1
ATOM 774 C C . GLY A 1 102 ? -0.979 14.398 9.461 1 97.38 102 GLY A C 1
ATOM 775 O O . GLY A 1 102 ? -1.175 13.328 10.031 1 97.38 102 GLY A O 1
ATOM 776 N N . ILE A 1 103 ? -1.071 14.531 8.164 1 98.44 103 ILE A N 1
ATOM 777 C CA . ILE A 1 103 ? -1.462 13.438 7.281 1 98.44 103 ILE A CA 1
ATOM 778 C C . ILE A 1 103 ? -0.393 12.344 7.309 1 98.44 103 ILE A C 1
ATOM 780 O O . ILE A 1 103 ? -0.707 11.164 7.453 1 98.44 103 ILE A O 1
ATOM 784 N N . VAL A 1 104 ? 0.864 12.758 7.215 1 98.62 104 VAL A N 1
ATOM 785 C CA . VAL A 1 104 ? 1.97 11.805 7.246 1 98.62 104 VAL A CA 1
ATOM 786 C C . VAL A 1 104 ? 1.945 11.023 8.562 1 98.62 104 VAL A C 1
ATOM 788 O O . VAL A 1 104 ? 2.004 9.797 8.562 1 98.62 104 VAL A O 1
ATOM 791 N N . MET A 1 105 ? 1.794 11.711 9.664 1 98.19 105 MET A N 1
ATOM 792 C CA . MET A 1 105 ? 1.765 11.07 10.977 1 98.19 105 MET A CA 1
ATOM 793 C C . MET A 1 105 ? 0.631 10.055 11.062 1 98.19 105 MET A C 1
ATOM 795 O O . MET A 1 105 ? 0.845 8.914 11.477 1 98.19 105 MET A O 1
ATOM 799 N N . ALA A 1 106 ? -0.52 10.438 10.625 1 98.5 106 ALA A N 1
ATOM 800 C CA . ALA A 1 106 ? -1.699 9.578 10.719 1 98.5 106 ALA A CA 1
ATOM 801 C C . ALA A 1 106 ? -1.516 8.305 9.898 1 98.5 106 ALA A C 1
ATOM 803 O O . ALA A 1 106 ? -1.749 7.199 10.398 1 98.5 106 ALA A O 1
ATOM 804 N N . ILE A 1 107 ? -1.031 8.477 8.711 1 98.75 107 ILE A N 1
ATOM 805 C CA . ILE A 1 107 ? -0.887 7.34 7.805 1 98.75 107 ILE A CA 1
ATOM 806 C C . ILE A 1 107 ? 0.261 6.449 8.273 1 98.75 107 ILE A C 1
ATOM 808 O O . ILE A 1 107 ? 0.122 5.223 8.336 1 98.75 107 ILE A O 1
ATOM 812 N N . ALA A 1 108 ? 1.374 7.059 8.633 1 98.62 108 ALA A N 1
ATOM 813 C CA . ALA A 1 108 ? 2.533 6.285 9.07 1 98.62 108 ALA A CA 1
ATOM 814 C C . ALA A 1 108 ? 2.209 5.473 10.32 1 98.62 108 ALA A C 1
ATOM 816 O O . ALA A 1 108 ? 2.541 4.285 10.398 1 98.62 108 ALA A O 1
ATOM 817 N N . GLU A 1 109 ? 1.568 6.066 11.25 1 98.12 109 GLU A N 1
ATOM 818 C CA . GLU A 1 109 ? 1.209 5.371 12.484 1 98.12 109 GLU A CA 1
ATOM 819 C C . GLU A 1 109 ? 0.154 4.301 12.227 1 98.12 109 GLU A C 1
ATOM 821 O O . GLU A 1 109 ? 0.203 3.219 12.82 1 98.12 109 GLU A O 1
ATOM 826 N N . LYS A 1 110 ? -0.835 4.637 11.398 1 98.44 110 LYS A N 1
ATOM 827 C CA . LYS A 1 110 ? -1.827 3.625 11.047 1 98.44 110 LYS A CA 1
ATOM 828 C C . LYS A 1 110 ? -1.164 2.398 10.43 1 98.44 110 LYS A C 1
ATOM 830 O O . LYS A 1 110 ? -1.457 1.266 10.812 1 98.44 110 LYS A O 1
ATOM 835 N N . VAL A 1 111 ? -0.236 2.643 9.453 1 98.5 111 VAL A N 1
ATOM 836 C CA . VAL A 1 111 ? 0.459 1.544 8.789 1 98.5 111 VAL A CA 1
ATOM 837 C C . VAL A 1 111 ? 1.322 0.793 9.797 1 98.5 111 VAL A C 1
ATOM 839 O O . VAL A 1 111 ? 1.454 -0.43 9.727 1 98.5 111 VAL A O 1
ATOM 842 N N . ASN A 1 112 ? 1.816 1.491 10.766 1 97.81 112 ASN A N 1
ATOM 843 C CA . ASN A 1 112 ? 2.643 0.864 11.789 1 97.81 112 ASN A CA 1
ATOM 844 C C . ASN A 1 112 ? 1.835 -0.106 12.648 1 97.81 112 ASN A C 1
ATOM 846 O O . ASN A 1 112 ? 2.381 -1.073 13.18 1 97.81 112 ASN A O 1
ATOM 850 N N . THR A 1 113 ? 0.547 0.127 12.844 1 96.5 113 THR A N 1
ATOM 851 C CA . THR A 1 113 ? -0.294 -0.824 13.555 1 96.5 113 THR A CA 1
ATOM 852 C C . THR A 1 113 ? -0.398 -2.141 12.789 1 96.5 113 THR A C 1
ATOM 854 O O . THR A 1 113 ? -0.609 -3.197 13.391 1 96.5 113 THR A O 1
ATOM 857 N N . MET A 1 114 ? -0.184 -2.047 11.508 1 94.69 114 MET A N 1
ATOM 858 C CA . MET A 1 114 ? -0.334 -3.199 10.625 1 94.69 114 MET A CA 1
ATOM 859 C C . MET A 1 114 ? 1.022 -3.812 10.289 1 94.69 114 MET A C 1
ATOM 861 O O . MET A 1 114 ? 1.139 -5.031 10.148 1 94.69 114 MET A O 1
ATOM 865 N N . LEU A 1 115 ? 2.025 -3.037 10.141 1 95.94 115 LEU A N 1
ATOM 866 C CA . LEU A 1 115 ? 3.412 -3.4 9.859 1 95.94 115 LEU A CA 1
ATOM 867 C C . LEU A 1 115 ? 4.352 -2.781 10.891 1 95.94 115 LEU A C 1
ATOM 869 O O . LEU A 1 115 ? 5.035 -1.798 10.602 1 95.94 115 LEU A O 1
ATOM 873 N N . PRO A 1 116 ? 4.449 -3.418 12 1 94.25 116 PRO A N 1
ATOM 874 C CA . PRO A 1 116 ? 5.277 -2.846 13.062 1 94.25 116 PRO A CA 1
ATOM 875 C C . PRO A 1 116 ? 6.715 -2.584 12.617 1 94.25 116 PRO A C 1
ATOM 877 O O . PRO A 1 116 ? 7.32 -3.426 11.953 1 94.25 116 PRO A O 1
ATOM 880 N N . GLY A 1 117 ? 7.188 -1.411 12.992 1 93.44 117 GLY A N 1
ATOM 881 C CA . GLY A 1 117 ? 8.57 -1.064 12.688 1 93.44 117 GLY A CA 1
ATOM 882 C C . GLY A 1 117 ? 8.703 -0.131 11.5 1 93.44 117 GLY A C 1
ATOM 883 O O . GLY A 1 117 ? 9.781 0.406 11.25 1 93.44 117 GLY A O 1
ATOM 884 N N . ILE A 1 118 ? 7.613 0.052 10.789 1 95.44 118 ILE A N 1
ATOM 885 C CA . ILE A 1 118 ? 7.664 0.889 9.594 1 95.44 118 ILE A CA 1
ATOM 886 C C . ILE A 1 118 ? 7.773 2.357 10 1 95.44 118 ILE A C 1
ATOM 888 O O . ILE A 1 118 ? 8.281 3.182 9.234 1 95.44 118 ILE A O 1
ATOM 892 N N . TYR A 1 119 ? 7.277 2.676 11.133 1 95.75 119 TYR A N 1
ATOM 893 C CA . TYR A 1 119 ? 7.367 4.02 11.688 1 95.75 119 TYR A CA 1
ATOM 894 C C . TYR A 1 119 ? 7.988 3.994 13.078 1 95.75 119 TYR A C 1
ATOM 896 O O . TYR A 1 119 ? 7.625 3.158 13.914 1 95.75 119 TYR A O 1
ATOM 904 N N . ASP A 1 120 ? 8.875 4.871 13.297 1 93.69 120 ASP A N 1
ATOM 905 C CA . ASP A 1 120 ? 9.562 5.004 14.578 1 93.69 120 ASP A CA 1
ATOM 906 C C . ASP A 1 120 ? 9.656 6.469 15 1 93.69 120 ASP A C 1
ATOM 908 O O . ASP A 1 120 ? 10.516 7.203 14.516 1 93.69 120 ASP A O 1
ATOM 912 N N . ALA A 1 121 ? 8.875 6.848 15.945 1 87.25 121 ALA A N 1
ATOM 913 C CA . ALA A 1 121 ? 8.828 8.227 16.422 1 87.25 121 ALA A CA 1
ATOM 914 C C . ALA A 1 121 ? 10.18 8.656 16.984 1 87.25 121 ALA A C 1
ATOM 916 O O . ALA A 1 121 ? 10.531 9.844 16.938 1 87.25 121 ALA A O 1
ATOM 917 N N . ALA A 1 122 ? 10.992 7.738 17.406 1 88.12 122 ALA A N 1
ATOM 918 C CA . ALA A 1 122 ? 12.266 8.031 18.047 1 88.12 122 ALA A CA 1
ATOM 919 C C . ALA A 1 122 ? 13.273 8.586 17.047 1 88.12 122 ALA A C 1
ATOM 921 O O . ALA A 1 122 ? 14.242 9.25 17.438 1 88.12 122 ALA A O 1
ATOM 922 N N . GLU A 1 123 ? 13.008 8.375 15.781 1 89.88 123 GLU A N 1
ATOM 923 C CA . GLU A 1 123 ? 13.914 8.859 14.742 1 89.88 123 GLU A CA 1
ATOM 924 C C . GLU A 1 123 ? 13.812 10.367 14.578 1 89.88 123 GLU A C 1
ATOM 926 O O . GLU A 1 123 ? 14.672 10.984 13.945 1 89.88 123 GLU A O 1
ATOM 931 N N . PHE A 1 124 ? 12.828 10.953 15.156 1 89.38 124 PHE A N 1
ATOM 932 C CA . PHE A 1 124 ? 12.578 12.375 14.93 1 89.38 124 PHE A CA 1
ATOM 933 C C . PHE A 1 124 ? 12.797 13.164 16.219 1 89.38 124 PHE A C 1
ATOM 935 O O . PHE A 1 124 ? 12.453 14.352 16.281 1 89.38 124 PHE A O 1
ATOM 942 N N . GLN A 1 125 ? 13.211 12.57 17.234 1 80.62 125 GLN A N 1
ATOM 943 C CA . GLN A 1 125 ? 13.57 13.258 18.469 1 80.62 125 GLN A CA 1
ATOM 944 C C . GLN A 1 125 ? 15.031 13.711 18.438 1 80.62 125 GLN A C 1
ATOM 946 O O . GLN A 1 125 ? 15.859 13.109 17.75 1 80.62 125 GLN A O 1
ATOM 951 N N . MET B 1 1 ? -10.18 -20.453 -21.297 1 50.25 1 MET B N 1
ATOM 952 C CA . MET B 1 1 ? -10.445 -20.25 -19.875 1 50.25 1 MET B CA 1
ATOM 953 C C . MET B 1 1 ? -10.453 -18.766 -19.531 1 50.25 1 MET B C 1
ATOM 955 O O . MET B 1 1 ? -9.773 -17.969 -20.188 1 50.25 1 MET B O 1
ATOM 959 N N . ALA B 1 2 ? -11.312 -18.141 -18.812 1 65.5 2 ALA B N 1
ATOM 960 C CA . ALA B 1 2 ? -11.516 -16.703 -18.594 1 65.5 2 ALA B CA 1
ATOM 961 C C . ALA B 1 2 ? -10.297 -16.078 -17.922 1 65.5 2 ALA B C 1
ATOM 963 O O . ALA B 1 2 ? -9.75 -16.641 -16.969 1 65.5 2 ALA B O 1
ATOM 964 N N . ASP B 1 3 ? -9.594 -15.141 -18.547 1 89 3 ASP B N 1
ATOM 965 C CA . ASP B 1 3 ? -8.422 -14.453 -18.016 1 89 3 ASP B CA 1
ATOM 966 C C . ASP B 1 3 ? -8.734 -13.773 -16.688 1 89 3 ASP B C 1
ATOM 968 O O . ASP B 1 3 ? -9.875 -13.375 -16.438 1 89 3 ASP B O 1
ATOM 972 N N . GLY B 1 4 ? -7.902 -13.984 -15.766 1 95.31 4 GLY B N 1
ATOM 973 C CA . GLY B 1 4 ? -8.039 -13.344 -14.469 1 95.31 4 GLY B CA 1
ATOM 974 C C . GLY B 1 4 ? -7.609 -14.234 -13.312 1 95.31 4 GLY B C 1
ATOM 975 O O . GLY B 1 4 ? -7.027 -15.305 -13.531 1 95.31 4 GLY B O 1
ATOM 976 N N . TYR B 1 5 ? -7.82 -13.758 -12.117 1 97.19 5 TYR B N 1
ATOM 977 C CA . TYR B 1 5 ? -7.438 -14.461 -10.898 1 97.19 5 TYR B CA 1
ATOM 978 C C . TYR B 1 5 ? -8.359 -15.641 -10.633 1 97.19 5 TYR B C 1
ATOM 980 O O . TYR B 1 5 ? -9.586 -15.5 -10.688 1 97.19 5 TYR B O 1
ATOM 988 N N . ASP B 1 6 ? -7.766 -16.766 -10.398 1 95.31 6 ASP B N 1
ATOM 989 C CA . ASP B 1 6 ? -8.43 -17.984 -9.969 1 95.31 6 ASP B CA 1
ATOM 990 C C . ASP B 1 6 ? -7.613 -18.703 -8.891 1 95.31 6 ASP B C 1
ATOM 992 O O . ASP B 1 6 ? -6.543 -19.25 -9.172 1 95.31 6 ASP B O 1
ATOM 996 N N . PRO B 1 7 ? -8.18 -18.688 -7.648 1 94.5 7 PRO B N 1
ATOM 997 C CA . PRO B 1 7 ? -7.414 -19.297 -6.555 1 94.5 7 PRO B CA 1
ATOM 998 C C . PRO B 1 7 ? -7.098 -20.766 -6.789 1 94.5 7 PRO B C 1
ATOM 1000 O O . PRO B 1 7 ? -6.105 -21.281 -6.27 1 94.5 7 PRO B O 1
ATOM 1003 N N . GLN B 1 8 ? -7.848 -21.406 -7.602 1 92.94 8 GLN B N 1
ATOM 1004 C CA . GLN B 1 8 ? -7.637 -22.828 -7.855 1 92.94 8 GLN B CA 1
ATOM 1005 C C . GLN B 1 8 ? -6.43 -23.047 -8.766 1 92.94 8 GLN B C 1
ATOM 1007 O O . GLN B 1 8 ? -5.938 -24.172 -8.891 1 92.94 8 GLN B O 1
ATOM 1012 N N . LYS B 1 9 ? -5.992 -22 -9.383 1 93.69 9 LYS B N 1
ATOM 1013 C CA . LYS B 1 9 ? -4.84 -22.094 -10.273 1 93.69 9 LYS B CA 1
ATOM 1014 C C . LYS B 1 9 ? -3.543 -21.781 -9.531 1 93.69 9 LYS B C 1
ATOM 1016 O O . LYS B 1 9 ? -2.463 -21.828 -10.125 1 93.69 9 LYS B O 1
ATOM 1021 N N . SER B 1 10 ? -3.666 -21.422 -8.258 1 93.5 10 SER B N 1
ATOM 1022 C CA . SER B 1 10 ? -2.477 -21.234 -7.434 1 93.5 10 SER B CA 1
ATOM 1023 C C . SER B 1 10 ? -1.796 -22.562 -7.133 1 93.5 10 SER B C 1
ATOM 1025 O O . SER B 1 10 ? -2.457 -23.531 -6.766 1 93.5 10 SER B O 1
ATOM 1027 N N . ARG B 1 11 ? -0.54 -22.609 -7.297 1 91.31 11 ARG B N 1
ATOM 1028 C CA . ARG B 1 11 ? 0.228 -23.828 -7.023 1 91.31 11 ARG B CA 1
ATOM 1029 C C . ARG B 1 11 ? 1.043 -23.688 -5.742 1 91.31 11 ARG B C 1
ATOM 1031 O O . ARG B 1 11 ? 1.943 -24.484 -5.484 1 91.31 11 ARG B O 1
ATOM 1038 N N . VAL B 1 12 ? 0.799 -22.656 -4.953 1 94 12 VAL B N 1
ATOM 1039 C CA . VAL B 1 12 ? 1.515 -22.438 -3.701 1 94 12 VAL B CA 1
ATOM 1040 C C . VAL B 1 12 ? 1.093 -23.469 -2.668 1 94 12 VAL B C 1
ATOM 1042 O O . VAL B 1 12 ? -0.099 -23.656 -2.408 1 94 12 VAL B O 1
ATOM 1045 N N . ALA B 1 13 ? 2.092 -24.141 -2.145 1 95.69 13 ALA B N 1
ATOM 1046 C CA . ALA B 1 13 ? 1.816 -25.109 -1.084 1 95.69 13 ALA B CA 1
ATOM 1047 C C . ALA B 1 13 ? 1.251 -24.422 0.155 1 95.69 13 ALA B C 1
ATOM 1049 O O . ALA B 1 13 ? 1.668 -23.312 0.5 1 95.69 13 ALA B O 1
ATOM 1050 N N . GLU B 1 14 ? 0.365 -25.141 0.816 1 95.12 14 GLU B N 1
ATOM 1051 C CA . GLU B 1 14 ? -0.303 -24.578 1.987 1 95.12 14 GLU B CA 1
ATOM 1052 C C . GLU B 1 14 ? 0.705 -24.188 3.062 1 95.12 14 GLU B C 1
ATOM 1054 O O . GLU B 1 14 ? 0.596 -23.109 3.664 1 95.12 14 GLU B O 1
ATOM 1059 N N . ASP B 1 15 ? 1.706 -25.016 3.26 1 97.06 15 ASP B N 1
ATOM 1060 C CA . ASP B 1 15 ? 2.699 -24.75 4.293 1 97.06 15 ASP B CA 1
ATOM 1061 C C . ASP B 1 15 ? 3.545 -23.531 3.938 1 97.06 15 ASP B C 1
ATOM 1063 O O . ASP B 1 15 ? 3.869 -22.719 4.805 1 97.06 15 ASP B O 1
ATOM 1067 N N . THR B 1 16 ? 3.883 -23.438 2.703 1 97.62 16 THR B N 1
ATOM 1068 C CA . THR B 1 16 ? 4.66 -22.297 2.223 1 97.62 16 THR B CA 1
ATOM 1069 C C . THR B 1 16 ? 3.883 -20.984 2.408 1 97.62 16 THR B C 1
ATOM 1071 O O . THR B 1 16 ? 4.434 -20 2.881 1 97.62 16 THR B O 1
ATOM 1074 N N . LEU B 1 17 ? 2.592 -21.047 2.088 1 97.62 17 LEU B N 1
ATOM 1075 C CA . LEU B 1 17 ? 1.739 -19.875 2.262 1 97.62 17 LEU B CA 1
ATOM 1076 C C . LEU B 1 17 ? 1.623 -19.5 3.736 1 97.62 17 LEU B C 1
ATOM 1078 O O . LEU B 1 17 ? 1.776 -18.328 4.102 1 97.62 17 LEU B O 1
ATOM 1082 N N . ALA B 1 18 ? 1.422 -20.5 4.562 1 98 18 ALA B N 1
ATOM 1083 C CA . ALA B 1 18 ? 1.27 -20.266 5.996 1 98 18 ALA B CA 1
ATOM 1084 C C . ALA B 1 18 ? 2.521 -19.609 6.582 1 98 18 ALA B C 1
ATOM 1086 O O . ALA B 1 18 ? 2.428 -18.688 7.395 1 98 18 ALA B O 1
ATOM 1087 N N . ASP B 1 19 ? 3.686 -20.047 6.172 1 98.19 19 ASP B N 1
ATOM 1088 C CA . ASP B 1 19 ? 4.945 -19.484 6.645 1 98.19 19 ASP B CA 1
ATOM 1089 C C . ASP B 1 19 ? 5.078 -18.016 6.238 1 98.19 19 ASP B C 1
ATOM 1091 O O . ASP B 1 19 ? 5.473 -17.172 7.051 1 98.19 19 ASP B O 1
ATOM 1095 N N . PHE B 1 20 ? 4.738 -17.75 5.004 1 98.5 20 PHE B N 1
ATOM 1096 C CA . PHE B 1 20 ? 4.801 -16.375 4.52 1 98.5 20 PHE B CA 1
ATOM 1097 C C . PHE B 1 20 ? 3.852 -15.477 5.305 1 98.5 20 PHE B C 1
ATOM 1099 O O . PHE B 1 20 ? 4.215 -14.359 5.688 1 98.5 20 PHE B O 1
ATOM 1106 N N . LEU B 1 21 ? 2.641 -15.969 5.621 1 98.06 21 LEU B N 1
ATOM 1107 C CA . LEU B 1 21 ? 1.622 -15.188 6.309 1 98.06 21 LEU B CA 1
ATOM 1108 C C . LEU B 1 21 ? 2.051 -14.867 7.738 1 98.06 21 LEU B C 1
ATOM 1110 O O . LEU B 1 21 ? 1.748 -13.797 8.258 1 98.06 21 LEU B O 1
ATOM 1114 N N . ARG B 1 22 ? 2.863 -15.711 8.289 1 97.31 22 ARG B N 1
ATOM 1115 C CA . ARG B 1 22 ? 3.23 -15.57 9.688 1 97.31 22 ARG B CA 1
ATOM 1116 C C . ARG B 1 22 ? 4.516 -14.758 9.836 1 97.31 22 ARG B C 1
ATOM 1118 O O . ARG B 1 22 ? 4.742 -14.133 10.875 1 97.31 22 ARG B O 1
ATOM 1125 N N . ALA B 1 23 ? 5.355 -14.82 8.867 1 97.31 23 ALA B N 1
ATOM 1126 C CA . ALA B 1 23 ? 6.676 -14.203 8.953 1 97.31 23 ALA B CA 1
ATOM 1127 C C . ALA B 1 23 ? 6.578 -12.68 8.82 1 97.31 23 ALA B C 1
ATOM 1129 O O . ALA B 1 23 ? 5.75 -12.172 8.07 1 97.31 23 ALA B O 1
ATOM 1130 N N . PRO B 1 24 ? 7.48 -11.922 9.57 1 95.94 24 PRO B N 1
ATOM 1131 C CA . PRO B 1 24 ? 7.59 -10.492 9.281 1 95.94 24 PRO B CA 1
ATOM 1132 C C . PRO B 1 24 ? 8.117 -10.219 7.871 1 95.94 24 PRO B C 1
ATOM 1134 O O . PRO B 1 24 ? 8.859 -11.031 7.316 1 95.94 24 PRO B O 1
ATOM 1137 N N . LEU B 1 25 ? 7.727 -9.141 7.297 1 97.06 25 LEU B N 1
ATOM 1138 C CA . LEU B 1 25 ? 8.211 -8.758 5.977 1 97.06 25 LEU B CA 1
ATOM 1139 C C . LEU B 1 25 ? 9.664 -8.305 6.043 1 97.06 25 LEU B C 1
ATOM 1141 O O . LEU B 1 25 ? 10.039 -7.52 6.922 1 97.06 25 LEU B O 1
ATOM 1145 N N . THR B 1 26 ? 10.422 -8.727 5.117 1 95.5 26 THR B N 1
ATOM 1146 C CA . THR B 1 26 ? 11.828 -8.336 5.066 1 95.5 26 THR B CA 1
ATOM 1147 C C . THR B 1 26 ? 12.062 -7.297 3.973 1 95.5 26 THR B C 1
ATOM 1149 O O . THR B 1 26 ? 13.078 -6.598 3.98 1 95.5 26 THR B O 1
ATOM 1152 N N . GLY B 1 27 ? 11.164 -7.223 3 1 97.25 27 GLY B N 1
ATOM 1153 C CA . GLY B 1 27 ? 11.352 -6.359 1.846 1 97.25 27 GLY B CA 1
ATOM 1154 C C . GLY B 1 27 ? 11.93 -7.086 0.646 1 97.25 27 GLY B C 1
ATOM 1155 O O . GLY B 1 27 ? 11.969 -6.539 -0.458 1 97.25 27 GLY B O 1
ATOM 1156 N N . ASP B 1 28 ? 12.359 -8.344 0.883 1 97.94 28 ASP B N 1
ATOM 1157 C CA . ASP B 1 28 ? 12.852 -9.148 -0.229 1 97.94 28 ASP B CA 1
ATOM 1158 C C . ASP B 1 28 ? 11.695 -9.734 -1.037 1 97.94 28 ASP B C 1
ATOM 1160 O O . ASP B 1 28 ? 10.922 -10.547 -0.526 1 97.94 28 ASP B O 1
ATOM 1164 N N . LEU B 1 29 ? 11.625 -9.383 -2.273 1 98.5 29 LEU B N 1
ATOM 1165 C CA . LEU B 1 29 ? 10.5 -9.805 -3.107 1 98.5 29 LEU B CA 1
ATOM 1166 C C . LEU B 1 29 ? 10.422 -11.328 -3.17 1 98.5 29 LEU B C 1
ATOM 1168 O O . LEU B 1 29 ? 9.328 -11.891 -3.299 1 98.5 29 LEU B O 1
ATOM 1172 N N . THR B 1 30 ? 11.57 -11.992 -3.037 1 98.31 30 THR B N 1
ATOM 1173 C CA . THR B 1 30 ? 11.586 -13.438 -3.201 1 98.31 30 THR B CA 1
ATOM 1174 C C . THR B 1 30 ? 10.977 -14.125 -1.982 1 98.31 30 THR B C 1
ATOM 1176 O O . THR B 1 30 ? 10.758 -15.344 -1.991 1 98.31 30 THR B O 1
ATOM 1179 N N . GLU B 1 31 ? 10.664 -13.375 -0.963 1 98.5 31 GLU B N 1
ATOM 1180 C CA . GLU B 1 31 ? 9.953 -13.945 0.175 1 98.5 31 GLU B CA 1
ATOM 1181 C C . GLU B 1 31 ? 8.508 -14.281 -0.191 1 98.5 31 GLU B C 1
ATOM 1183 O O . GLU B 1 31 ? 7.84 -15.016 0.53 1 98.5 31 GLU B O 1
ATOM 1188 N N . VAL B 1 32 ? 7.977 -13.633 -1.223 1 98.62 32 VAL B N 1
ATOM 1189 C CA . VA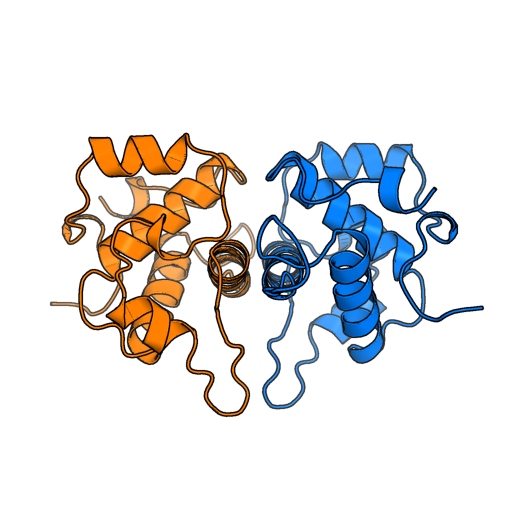L B 1 32 ? 6.609 -13.859 -1.673 1 98.62 32 VAL B CA 1
ATOM 1190 C C . VAL B 1 32 ? 6.543 -15.148 -2.492 1 98.62 32 VAL B C 1
ATOM 1192 O O . VAL B 1 32 ? 7.219 -15.273 -3.514 1 98.62 32 VAL B O 1
ATOM 1195 N N . PRO B 1 33 ? 5.691 -16.062 -2.078 1 98.19 33 PRO B N 1
ATOM 1196 C CA . PRO B 1 33 ? 5.543 -17.281 -2.883 1 98.19 33 PRO B CA 1
ATOM 1197 C C . PRO B 1 33 ? 5.18 -16.984 -4.336 1 98.19 33 PRO B C 1
ATOM 1199 O O . PRO B 1 33 ? 4.258 -16.203 -4.598 1 98.19 33 PRO B O 1
ATOM 1202 N N . GLY B 1 34 ? 5.957 -17.625 -5.312 1 96.31 34 GLY B N 1
ATOM 1203 C CA . GLY B 1 34 ? 5.676 -17.453 -6.727 1 96.31 34 GLY B CA 1
ATOM 1204 C C . GLY B 1 34 ? 6.598 -16.438 -7.395 1 96.31 34 GLY B C 1
ATOM 1205 O O . GLY B 1 34 ? 6.66 -16.375 -8.625 1 96.31 34 GLY B O 1
ATOM 1206 N N . ILE B 1 35 ? 7.32 -15.664 -6.578 1 98.12 35 ILE B N 1
ATOM 1207 C CA . ILE B 1 35 ? 8.219 -14.664 -7.152 1 98.12 35 ILE B CA 1
ATOM 1208 C C . ILE B 1 35 ? 9.648 -15.195 -7.141 1 98.12 35 ILE B C 1
ATOM 1210 O O . ILE B 1 35 ? 10.227 -15.414 -6.074 1 98.12 35 ILE B O 1
ATOM 1214 N N . GLY B 1 36 ? 10.148 -15.461 -8.273 1 97.06 36 GLY B N 1
ATOM 1215 C CA . GLY B 1 36 ? 11.547 -15.797 -8.461 1 97.06 36 GLY B CA 1
ATOM 1216 C C . GLY B 1 36 ? 12.352 -14.68 -9.094 1 97.06 36 GLY B C 1
ATOM 1217 O O . GLY B 1 36 ? 11.859 -13.555 -9.242 1 97.06 36 GLY B O 1
ATOM 1218 N N . LYS B 1 37 ? 13.562 -14.984 -9.516 1 96.5 37 LYS B N 1
ATOM 1219 C CA . LYS B 1 37 ? 14.508 -13.992 -10.031 1 96.5 37 LYS B CA 1
ATOM 1220 C C . LYS B 1 37 ? 13.945 -13.297 -11.273 1 96.5 37 LYS B C 1
ATOM 1222 O O . LYS B 1 37 ? 14.062 -12.078 -11.414 1 96.5 37 LYS B O 1
ATOM 1227 N N . ALA B 1 38 ? 13.352 -14.047 -12.109 1 96.5 38 ALA B N 1
ATOM 1228 C CA . ALA B 1 38 ? 12.82 -13.484 -13.352 1 96.5 38 ALA B CA 1
ATOM 1229 C C . ALA B 1 38 ? 11.711 -12.477 -13.055 1 96.5 38 ALA B C 1
ATOM 1231 O O . ALA B 1 38 ? 11.664 -11.398 -13.664 1 96.5 38 ALA B O 1
ATOM 1232 N N . ALA B 1 39 ? 10.867 -12.805 -12.148 1 97.25 39 ALA B N 1
ATOM 1233 C CA . ALA B 1 39 ? 9.766 -11.914 -11.773 1 97.25 39 ALA B CA 1
ATOM 1234 C C . ALA B 1 39 ? 10.297 -10.641 -11.109 1 97.25 39 ALA B C 1
ATOM 1236 O O . ALA B 1 39 ? 9.766 -9.555 -11.328 1 97.25 39 ALA B O 1
ATOM 1237 N N . VAL B 1 40 ? 11.336 -10.773 -10.297 1 97.88 40 VAL B N 1
ATOM 1238 C CA . VAL B 1 40 ? 11.945 -9.617 -9.648 1 97.88 40 VAL B CA 1
ATOM 1239 C C . VAL B 1 40 ? 12.414 -8.625 -10.711 1 97.88 40 VAL B C 1
ATOM 1241 O O . VAL B 1 40 ? 12.164 -7.422 -10.602 1 97.88 40 VAL B O 1
ATOM 1244 N N . THR B 1 41 ? 13.039 -9.133 -11.68 1 97.12 41 THR B N 1
ATOM 1245 C CA . THR B 1 41 ? 13.539 -8.289 -12.766 1 97.12 41 THR B CA 1
ATOM 1246 C C . THR B 1 41 ? 12.391 -7.578 -13.469 1 97.12 41 THR B C 1
ATOM 1248 O O . THR B 1 41 ? 12.453 -6.371 -13.711 1 97.12 41 THR B O 1
ATOM 1251 N N . LYS B 1 42 ? 11.352 -8.258 -13.75 1 96.5 42 LYS B N 1
ATOM 1252 C CA . LYS B 1 42 ? 10.203 -7.703 -14.461 1 96.5 42 LYS B CA 1
ATOM 1253 C C . LYS B 1 42 ? 9.5 -6.645 -13.617 1 96.5 42 LYS B C 1
ATOM 1255 O O . LYS B 1 42 ? 9.086 -5.605 -14.141 1 96.5 42 LYS B O 1
ATOM 1260 N N . LEU B 1 43 ? 9.328 -6.879 -12.359 1 97.56 43 LEU B N 1
ATOM 1261 C CA . LEU B 1 43 ? 8.688 -5.93 -11.461 1 97.56 43 LEU B CA 1
ATOM 1262 C C . LEU B 1 43 ? 9.5 -4.641 -11.352 1 97.56 43 LEU B C 1
ATOM 1264 O O . LEU B 1 43 ? 8.938 -3.553 -11.25 1 97.56 43 LEU B O 1
ATOM 1268 N N . GLY B 1 44 ? 10.758 -4.809 -11.414 1 96.88 44 GLY B N 1
ATOM 1269 C CA . GLY B 1 44 ? 11.648 -3.666 -11.281 1 96.88 44 GLY B CA 1
ATOM 1270 C C . GLY B 1 44 ? 11.773 -2.852 -12.555 1 96.88 44 GLY B C 1
ATOM 1271 O O . GLY B 1 44 ? 12.266 -1.723 -12.531 1 96.88 44 GLY B O 1
ATOM 1272 N N . ASP B 1 45 ? 11.328 -3.43 -13.617 1 92.69 45 ASP B N 1
ATOM 1273 C CA . ASP B 1 45 ? 11.383 -2.736 -14.898 1 92.69 45 ASP B CA 1
ATOM 1274 C C . ASP B 1 45 ? 10.25 -1.728 -15.031 1 92.69 45 ASP B C 1
ATOM 1276 O O . ASP B 1 45 ? 9.078 -2.109 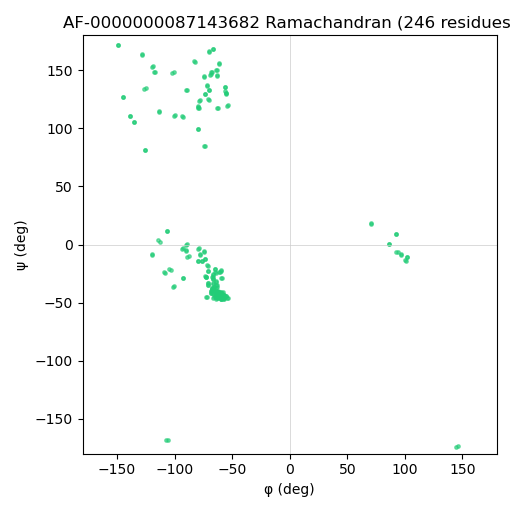-15.117 1 92.69 45 ASP B O 1
ATOM 1280 N N . ALA B 1 46 ? 10.57 -0.516 -14.789 1 81.19 46 ALA B N 1
ATOM 1281 C CA . ALA B 1 46 ? 9.555 0.532 -14.867 1 81.19 46 ALA B CA 1
ATOM 1282 C C . ALA B 1 46 ? 9.547 1.186 -16.25 1 81.19 46 ALA B C 1
ATOM 1284 O O . ALA B 1 46 ? 10.578 1.674 -16.719 1 81.19 46 ALA B O 1
ATOM 1285 N N . LYS B 1 47 ? 8.43 0.852 -16.906 1 74.5 47 LYS B N 1
ATOM 1286 C CA . LYS B 1 47 ? 8.227 1.601 -18.141 1 74.5 47 LYS B CA 1
ATOM 1287 C C . LYS B 1 47 ? 7.965 3.076 -17.859 1 74.5 47 LYS B C 1
ATOM 1289 O O . LYS B 1 47 ? 7.824 3.473 -16.703 1 74.5 47 LYS B O 1
ATOM 1294 N N . GLU B 1 48 ? 8 3.838 -18.844 1 70.62 48 GLU B N 1
ATOM 1295 C CA . GLU B 1 48 ? 7.781 5.27 -18.688 1 70.62 48 GLU B CA 1
ATOM 1296 C C . GLU B 1 48 ? 6.461 5.547 -17.969 1 70.62 48 GLU B C 1
ATOM 1298 O O . GLU B 1 48 ? 5.414 5.039 -18.359 1 70.62 48 GLU B O 1
ATOM 1303 N N . GLY B 1 49 ? 6.555 6.195 -16.812 1 69.75 49 GLY B N 1
ATOM 1304 C CA . GLY B 1 49 ? 5.379 6.602 -16.062 1 69.75 49 GLY B CA 1
ATOM 1305 C C . GLY B 1 49 ? 4.965 5.59 -15.016 1 69.75 49 GLY B C 1
ATOM 1306 O O . GLY B 1 49 ? 4.027 5.828 -14.258 1 69.75 49 GLY B O 1
ATOM 1307 N N . GLU B 1 50 ? 5.676 4.48 -15.078 1 77.94 50 GLU B N 1
ATOM 1308 C CA . GLU B 1 50 ? 5.355 3.445 -14.102 1 77.94 50 GLU B CA 1
ATOM 1309 C C . GLU B 1 50 ? 6.375 3.424 -12.961 1 77.94 50 GLU B C 1
ATOM 1311 O O . GLU B 1 50 ? 7.527 3.816 -13.148 1 77.94 50 GLU B O 1
ATOM 1316 N N . GLU B 1 51 ? 5.879 3.092 -11.914 1 84.62 51 GLU B N 1
ATOM 1317 C CA . GLU B 1 51 ? 6.777 2.943 -10.773 1 84.62 51 GLU B CA 1
ATOM 1318 C C . GLU B 1 51 ? 7.328 1.522 -10.688 1 84.62 51 GLU B C 1
ATOM 1320 O O . GLU B 1 51 ? 6.598 0.554 -10.914 1 84.62 51 GLU B O 1
ATOM 1325 N N . ALA B 1 52 ? 8.617 1.552 -10.492 1 94.75 52 ALA B N 1
ATOM 1326 C CA . ALA B 1 52 ? 9.258 0.261 -10.258 1 94.75 52 ALA B CA 1
ATOM 1327 C C . ALA B 1 52 ? 8.836 -0.322 -8.906 1 94.75 52 ALA B C 1
ATOM 1329 O O . ALA B 1 52 ? 8.531 0.42 -7.973 1 94.75 52 ALA B O 1
ATOM 1330 N N . VAL B 1 53 ? 8.742 -1.584 -8.852 1 97.94 53 VAL B N 1
ATOM 1331 C CA . VAL B 1 53 ? 8.531 -2.326 -7.613 1 97.94 53 VAL B CA 1
ATOM 1332 C C . VAL B 1 53 ? 9.758 -3.178 -7.305 1 97.94 53 VAL B C 1
ATOM 1334 O O . VAL B 1 53 ? 10.047 -4.145 -8.016 1 97.94 53 VAL B O 1
ATOM 1337 N N . ASP B 1 54 ? 10.406 -2.805 -6.195 1 97.81 54 ASP B N 1
ATOM 1338 C CA . ASP B 1 54 ? 11.703 -3.424 -5.949 1 97.81 54 ASP B CA 1
ATOM 1339 C C . ASP B 1 54 ? 11.703 -4.199 -4.633 1 97.81 54 ASP B C 1
ATOM 1341 O O . ASP B 1 54 ? 12.656 -4.91 -4.324 1 97.81 54 ASP B O 1
ATOM 1345 N N . ASN B 1 55 ? 10.664 -4.059 -3.879 1 98.5 55 ASN B N 1
ATOM 1346 C CA . ASN B 1 55 ? 10.594 -4.758 -2.602 1 98.5 55 ASN B CA 1
ATOM 1347 C C . ASN B 1 55 ? 9.148 -5.102 -2.234 1 98.5 55 ASN B C 1
ATOM 1349 O O . ASN B 1 55 ? 8.219 -4.699 -2.934 1 98.5 55 ASN B O 1
ATOM 1353 N N . THR B 1 56 ? 8.93 -5.844 -1.238 1 98.62 56 THR B N 1
ATOM 1354 C CA . THR B 1 56 ? 7.613 -6.398 -0.922 1 98.62 56 THR B CA 1
ATOM 1355 C C . THR B 1 56 ? 6.68 -5.309 -0.396 1 98.62 56 THR B C 1
ATOM 1357 O O . THR B 1 56 ? 5.469 -5.371 -0.601 1 98.62 56 THR B O 1
ATOM 1360 N N . PHE B 1 57 ? 7.203 -4.227 0.243 1 98.56 57 PHE B N 1
ATOM 1361 C CA . PHE B 1 57 ? 6.363 -3.123 0.69 1 98.56 57 PHE B CA 1
ATOM 1362 C C . PHE B 1 57 ? 5.711 -2.424 -0.496 1 98.56 57 PHE B C 1
ATOM 1364 O O . PHE B 1 57 ? 4.512 -2.15 -0.479 1 98.56 57 PHE B O 1
ATOM 1371 N N . GLN B 1 58 ? 6.504 -2.244 -1.452 1 98.62 58 GLN B N 1
ATOM 1372 C CA . GLN B 1 58 ? 6 -1.604 -2.664 1 98.62 58 GLN B CA 1
ATOM 1373 C C . GLN B 1 58 ? 4.996 -2.5 -3.381 1 98.62 58 GLN B C 1
ATOM 1375 O O . GLN B 1 58 ? 4.012 -2.012 -3.941 1 98.62 58 GLN B O 1
ATOM 1380 N N . LEU B 1 59 ? 5.238 -3.814 -3.383 1 98.81 59 LEU B N 1
ATOM 1381 C CA . LEU B 1 59 ? 4.305 -4.734 -4.02 1 98.81 59 LEU B CA 1
ATOM 1382 C C . LEU B 1 59 ? 2.947 -4.699 -3.322 1 98.81 59 LEU B C 1
ATOM 1384 O O . LEU B 1 59 ? 1.907 -4.641 -3.982 1 98.81 59 LEU B O 1
ATOM 1388 N N . ILE B 1 60 ? 2.967 -4.691 -2.031 1 98.81 60 ILE B N 1
ATOM 1389 C CA . ILE B 1 60 ? 1.744 -4.562 -1.247 1 98.81 60 ILE B CA 1
ATOM 1390 C C . ILE B 1 60 ? 1.103 -3.201 -1.513 1 98.81 60 ILE B C 1
ATOM 1392 O O . ILE B 1 60 ? -0.121 -3.098 -1.631 1 98.81 60 ILE B O 1
ATOM 1396 N N . GLY B 1 61 ? 1.943 -2.189 -1.617 1 98.62 61 GLY B N 1
ATOM 1397 C CA . GLY B 1 61 ? 1.437 -0.874 -1.976 1 98.62 61 GLY B CA 1
ATOM 1398 C C . GLY B 1 61 ? 0.693 -0.859 -3.297 1 98.62 61 GLY B C 1
ATOM 1399 O O . GLY B 1 61 ? -0.386 -0.273 -3.402 1 98.62 61 GLY B O 1
ATOM 1400 N N . LYS B 1 62 ? 1.259 -1.481 -4.234 1 98.31 62 LYS B N 1
ATOM 1401 C CA . LYS B 1 62 ? 0.612 -1.545 -5.543 1 98.31 62 LYS B CA 1
ATOM 1402 C C . LYS B 1 62 ? -0.727 -2.273 -5.461 1 98.31 62 LYS B C 1
ATOM 1404 O O . LYS B 1 62 ? -1.714 -1.839 -6.059 1 98.31 62 LYS B O 1
ATOM 1409 N N . PHE B 1 63 ? -0.751 -3.369 -4.754 1 98.75 63 PHE B N 1
ATOM 1410 C CA . PHE B 1 63 ? -2 -4.09 -4.535 1 98.75 63 PHE B CA 1
ATOM 1411 C C . PHE B 1 63 ? -3.064 -3.162 -3.957 1 98.75 63 PHE B C 1
ATOM 1413 O O . PHE B 1 63 ? -4.191 -3.113 -4.457 1 98.75 63 PHE B O 1
ATOM 1420 N N . LEU B 1 64 ? -2.711 -2.375 -2.961 1 98.62 64 LEU B N 1
ATOM 1421 C CA . LEU B 1 64 ? -3.664 -1.487 -2.303 1 98.62 64 LEU B CA 1
ATOM 1422 C C . LEU B 1 64 ? -4.051 -0.33 -3.217 1 98.62 64 LEU B C 1
ATOM 1424 O O . LEU B 1 64 ? -5.199 0.121 -3.203 1 98.62 64 LEU B O 1
ATOM 1428 N N . MET B 1 65 ? -3.119 0.101 -4.035 1 98.12 65 MET B N 1
ATOM 1429 C CA . MET B 1 65 ? -3.4 1.186 -4.973 1 98.12 65 MET B CA 1
ATOM 1430 C C . MET B 1 65 ? -4.445 0.761 -5.996 1 98.12 65 MET B C 1
ATOM 1432 O O . MET B 1 65 ? -5.125 1.606 -6.586 1 98.12 65 MET B O 1
ATOM 1436 N N . LEU B 1 66 ? -4.598 -0.478 -6.168 1 97.94 66 LEU B N 1
ATOM 1437 C CA . LEU B 1 66 ? -5.516 -0.986 -7.184 1 97.94 66 LEU B CA 1
ATOM 1438 C C . LEU B 1 66 ? -6.914 -1.185 -6.602 1 97.94 66 LEU B C 1
ATOM 1440 O O . LEU B 1 66 ? -7.84 -1.561 -7.324 1 97.94 66 LEU B O 1
ATOM 1444 N N . LYS B 1 67 ? -7.082 -0.992 -5.305 1 98.19 67 LYS B N 1
ATOM 1445 C CA . LYS B 1 67 ? -8.406 -1.041 -4.691 1 98.19 67 LYS B CA 1
ATOM 1446 C C . LYS B 1 67 ? -9.219 0.207 -5.031 1 98.19 67 LYS B C 1
ATOM 1448 O O . LYS B 1 67 ? -9.352 1.11 -4.203 1 98.19 67 LYS B O 1
ATOM 1453 N N . ALA B 1 68 ? -9.844 0.167 -6.137 1 97.81 68 ALA B N 1
ATOM 1454 C CA . ALA B 1 68 ? -10.484 1.343 -6.715 1 97.81 68 ALA B CA 1
ATOM 1455 C C . ALA B 1 68 ? -11.875 1.56 -6.113 1 97.81 68 ALA B C 1
ATOM 1457 O O . ALA B 1 68 ? -12.477 0.625 -5.59 1 97.81 68 ALA B O 1
ATOM 1458 N N . ASN B 1 69 ? -12.336 2.77 -6.199 1 97.12 69 ASN B N 1
ATOM 1459 C CA . ASN B 1 69 ? -13.719 3.057 -5.848 1 97.12 69 ASN B CA 1
ATOM 1460 C C . ASN B 1 69 ? -14.695 2.432 -6.84 1 97.12 69 ASN B C 1
ATOM 1462 O O . ASN B 1 69 ? -14.344 2.207 -8 1 97.12 69 ASN B O 1
ATOM 1466 N N . SER B 1 70 ? -15.773 2.111 -6.297 1 96.94 70 SER B N 1
ATOM 1467 C CA . SER B 1 70 ? -16.859 1.616 -7.133 1 96.94 70 SER B CA 1
ATOM 1468 C C . SER B 1 70 ? -18.219 2.064 -6.602 1 96.94 70 SER B C 1
ATOM 1470 O O . SER B 1 70 ? -18.562 1.798 -5.445 1 96.94 70 SER B O 1
ATOM 1472 N N . ASP B 1 71 ? -18.984 2.664 -7.461 1 93.75 71 ASP B N 1
ATOM 1473 C CA . ASP B 1 71 ? -20.328 3.096 -7.086 1 93.75 71 ASP B CA 1
ATOM 1474 C C . ASP B 1 71 ? -21.312 1.921 -7.074 1 93.75 71 ASP B C 1
ATOM 1476 O O . ASP B 1 71 ? -22.422 2.033 -6.559 1 93.75 71 ASP B O 1
ATOM 1480 N N . ASP B 1 72 ? -20.906 0.756 -7.559 1 94.12 72 ASP B N 1
ATOM 1481 C CA . ASP B 1 72 ? -21.766 -0.408 -7.703 1 94.12 72 ASP B CA 1
ATOM 1482 C C . ASP B 1 72 ? -21.797 -1.241 -6.426 1 94.12 72 ASP B C 1
ATOM 1484 O O . ASP B 1 72 ? -22.609 -2.156 -6.285 1 94.12 72 ASP B O 1
ATOM 1488 N N . ASN B 1 73 ? -20.906 -0.892 -5.52 1 92.19 73 ASN B N 1
ATOM 1489 C CA . ASN B 1 73 ? -20.797 -1.705 -4.316 1 92.19 73 ASN B CA 1
ATOM 1490 C C . ASN B 1 73 ? -21.125 -0.9 -3.062 1 92.19 73 ASN B C 1
ATOM 1492 O O . ASN B 1 73 ? -20.797 0.285 -2.975 1 92.19 73 ASN B O 1
ATOM 1496 N N . ASP B 1 74 ? -21.656 -1.473 -2.057 1 89.44 74 ASP B N 1
ATOM 1497 C CA . ASP B 1 74 ? -22.156 -0.829 -0.849 1 89.44 74 ASP B CA 1
ATOM 1498 C C . ASP B 1 74 ? -21.016 -0.199 -0.045 1 89.44 74 ASP B C 1
ATOM 1500 O O . ASP B 1 74 ? -21.203 0.857 0.566 1 89.44 74 ASP B O 1
ATOM 1504 N N . ASP B 1 75 ? -19.938 -0.862 -0.128 1 91.06 75 ASP B N 1
ATOM 1505 C CA . ASP B 1 75 ? -18.844 -0.359 0.707 1 91.06 75 ASP B CA 1
ATOM 1506 C C . ASP B 1 75 ? -18.016 0.684 -0.04 1 91.06 75 ASP B C 1
ATOM 1508 O O . ASP B 1 75 ? -17 1.156 0.47 1 91.06 75 ASP B O 1
ATOM 1512 N N . GLY B 1 76 ? -18.391 0.974 -1.286 1 95.62 76 GLY B N 1
ATOM 1513 C CA . GLY B 1 76 ? -17.844 2.109 -2.008 1 95.62 76 GLY B CA 1
ATOM 1514 C C . GLY B 1 76 ? -16.547 1.784 -2.727 1 95.62 76 GLY B C 1
ATOM 1515 O O . GLY B 1 76 ? -15.906 2.67 -3.301 1 95.62 76 GLY B O 1
ATOM 1516 N N . VAL B 1 77 ? -16.094 0.482 -2.598 1 96.94 77 VAL B N 1
ATOM 1517 C CA . VAL B 1 77 ? -14.883 0.039 -3.289 1 96.94 77 VAL B CA 1
ATOM 1518 C C . VAL B 1 77 ? -15.172 -1.241 -4.07 1 96.94 77 VAL B C 1
ATOM 1520 O O . VAL B 1 77 ? -16.219 -1.866 -3.879 1 96.94 77 VAL B O 1
ATOM 1523 N N . ILE B 1 78 ? -14.305 -1.565 -5 1 97.25 78 ILE B N 1
ATOM 1524 C CA . ILE B 1 78 ? -14.461 -2.766 -5.816 1 97.25 78 ILE B CA 1
ATOM 1525 C C . ILE B 1 78 ? -14.438 -4.004 -4.922 1 97.25 78 ILE B C 1
ATOM 1527 O O . ILE B 1 78 ? -13.867 -3.979 -3.834 1 97.25 78 ILE B O 1
ATOM 1531 N N . THR B 1 79 ? -15.062 -5.094 -5.426 1 96.38 79 THR B N 1
ATOM 1532 C CA . THR B 1 79 ? -15.148 -6.352 -4.688 1 96.38 79 THR B CA 1
ATOM 1533 C C . THR B 1 79 ? -13.773 -7.016 -4.598 1 96.38 79 THR B C 1
ATOM 1535 O O . THR B 1 79 ? -12.844 -6.641 -5.32 1 96.38 79 THR B O 1
ATOM 1538 N N . CYS B 1 80 ? -13.711 -7.973 -3.736 1 96.88 80 CYS B N 1
ATOM 1539 C CA . CYS B 1 80 ? -12.492 -8.773 -3.59 1 96.88 80 CYS B CA 1
ATOM 1540 C C . CYS B 1 80 ? -12.086 -9.391 -4.918 1 96.88 80 CYS B C 1
ATOM 1542 O O . CYS B 1 80 ? -10.914 -9.344 -5.301 1 96.88 80 CYS B O 1
ATOM 1544 N N . ALA B 1 81 ? -13.039 -9.922 -5.629 1 96.19 81 ALA B N 1
ATOM 1545 C CA . ALA B 1 81 ? -12.766 -10.57 -6.906 1 96.19 81 ALA B CA 1
ATOM 1546 C C . ALA B 1 81 ? -12.219 -9.57 -7.922 1 96.19 81 ALA B C 1
ATOM 1548 O O . ALA B 1 81 ? -11.227 -9.852 -8.602 1 96.19 81 ALA B O 1
ATOM 1549 N N . GLN B 1 82 ? -12.844 -8.453 -8.016 1 97.19 82 GLN B N 1
ATOM 1550 C CA . GLN B 1 82 ? -12.406 -7.402 -8.93 1 97.19 82 GLN B CA 1
ATOM 1551 C C . GLN B 1 82 ? -11.016 -6.898 -8.562 1 97.19 82 GLN B C 1
ATOM 1553 O O . GLN B 1 82 ? -10.188 -6.648 -9.445 1 97.19 82 GLN B O 1
ATOM 1558 N N . HIS B 1 83 ? -10.766 -6.734 -7.242 1 98.25 83 HIS B N 1
ATOM 1559 C CA . HIS B 1 83 ? -9.477 -6.266 -6.75 1 98.25 83 HIS B CA 1
ATOM 1560 C C . HIS B 1 83 ? -8.367 -7.262 -7.07 1 98.25 83 HIS B C 1
ATOM 1562 O O . HIS B 1 83 ? -7.312 -6.883 -7.586 1 98.25 83 HIS B O 1
ATOM 1568 N N . CYS B 1 84 ? -8.609 -8.523 -6.848 1 98.44 84 CYS B N 1
ATOM 1569 C CA . CYS B 1 84 ? -7.645 -9.57 -7.148 1 98.44 84 CYS B CA 1
ATOM 1570 C C . CYS B 1 84 ? -7.406 -9.68 -8.648 1 98.44 84 CYS B C 1
ATOM 1572 O O . CYS B 1 84 ? -6.27 -9.875 -9.086 1 98.44 84 CYS B O 1
ATOM 1574 N N . ASP B 1 85 ? -8.422 -9.492 -9.438 1 98.25 85 ASP B N 1
ATOM 1575 C CA . ASP B 1 85 ? -8.281 -9.484 -10.891 1 98.25 85 ASP B CA 1
ATOM 1576 C C . ASP B 1 85 ? -7.406 -8.32 -11.352 1 98.25 85 ASP B C 1
ATOM 1578 O O . ASP B 1 85 ? -6.543 -8.492 -12.219 1 98.25 85 ASP B O 1
ATOM 1582 N N . ALA B 1 86 ? -7.648 -7.152 -10.789 1 98.19 86 ALA B N 1
ATOM 1583 C CA . ALA B 1 86 ? -6.855 -5.984 -11.164 1 98.19 86 ALA B CA 1
ATOM 1584 C C . ALA B 1 86 ? -5.367 -6.23 -10.93 1 98.19 86 ALA B C 1
ATOM 1586 O O . ALA B 1 86 ? -4.535 -5.883 -11.773 1 98.19 86 ALA B O 1
ATOM 1587 N N . PHE B 1 87 ? -5.074 -6.824 -9.781 1 98.5 87 PHE B N 1
ATOM 1588 C CA . PHE B 1 87 ? -3.688 -7.129 -9.453 1 98.5 87 PHE B CA 1
ATOM 1589 C C . PHE B 1 87 ? -3.133 -8.203 -10.391 1 98.5 87 PHE B C 1
ATOM 1591 O O . PHE B 1 87 ? -1.991 -8.102 -10.844 1 98.5 87 PHE B O 1
ATOM 1598 N N . TRP B 1 88 ? -3.93 -9.164 -10.719 1 98.38 88 TRP B N 1
ATOM 1599 C CA . TRP B 1 88 ? -3.547 -10.227 -11.648 1 98.38 88 TRP B CA 1
ATOM 1600 C C . TRP B 1 88 ? -3.209 -9.648 -13.023 1 98.38 88 TRP B C 1
ATOM 1602 O O . TRP B 1 88 ? -2.174 -9.984 -13.602 1 98.38 88 TRP B O 1
ATOM 1612 N N . PHE B 1 89 ? -3.988 -8.766 -13.508 1 98 89 PHE B N 1
ATOM 1613 C CA . PHE B 1 89 ? -3.764 -8.172 -14.828 1 98 89 PHE B CA 1
ATOM 1614 C C . PHE B 1 89 ? -2.561 -7.238 -14.797 1 98 89 PHE B C 1
ATOM 1616 O O . PHE B 1 89 ? -1.837 -7.121 -15.789 1 98 89 PHE B O 1
ATOM 1623 N N . TRP B 1 90 ? -2.379 -6.559 -13.672 1 96.75 90 TRP B N 1
ATOM 1624 C CA . TRP B 1 90 ? -1.182 -5.734 -13.539 1 96.75 90 TRP B CA 1
ATOM 1625 C C . TRP B 1 90 ? 0.078 -6.59 -13.617 1 96.75 90 TRP B C 1
ATOM 1627 O O . TRP B 1 90 ? 1.017 -6.262 -14.344 1 96.75 90 TRP B O 1
ATOM 1637 N N . LEU B 1 91 ? 0.099 -7.727 -12.93 1 97.56 91 LEU B N 1
ATOM 1638 C CA . LEU B 1 91 ? 1.226 -8.648 -13.016 1 97.56 91 LEU B CA 1
ATOM 1639 C C . LEU B 1 91 ? 1.453 -9.094 -14.453 1 97.56 91 LEU B C 1
ATOM 1641 O O . LEU B 1 91 ? 2.594 -9.164 -14.914 1 97.56 91 LEU B O 1
ATOM 1645 N N . LYS B 1 92 ? 0.39 -9.383 -15.094 1 96.81 92 LYS B N 1
ATOM 1646 C CA . LYS B 1 92 ? 0.475 -9.75 -16.5 1 96.81 92 LYS B CA 1
ATOM 1647 C C . LYS B 1 92 ? 1.103 -8.633 -17.328 1 96.81 92 LYS B C 1
ATOM 1649 O O . LYS B 1 92 ? 1.961 -8.891 -18.172 1 96.81 92 LYS B O 1
ATOM 1654 N N . SER B 1 93 ? 0.729 -7.465 -17.078 1 95.5 93 SER B N 1
ATOM 1655 C CA . SER B 1 93 ? 1.248 -6.324 -17.828 1 95.5 93 SER B CA 1
ATOM 1656 C C . SER B 1 93 ? 2.734 -6.117 -17.562 1 95.5 93 SER B C 1
ATOM 1658 O O . SER B 1 93 ? 3.451 -5.57 -18.406 1 95.5 93 SER B O 1
ATOM 1660 N N . LYS B 1 94 ? 3.242 -6.551 -16.406 1 96.19 94 LYS B N 1
ATOM 1661 C CA . LYS B 1 94 ? 4.656 -6.48 -16.047 1 96.19 94 LYS B CA 1
ATOM 1662 C C . LYS B 1 94 ? 5.449 -7.598 -16.719 1 96.19 94 LYS B C 1
ATOM 1664 O O . LYS B 1 94 ? 6.668 -7.684 -16.562 1 96.19 94 LYS B O 1
ATOM 1669 N N . GLY B 1 95 ? 4.719 -8.461 -17.438 1 95.19 95 GLY B N 1
ATOM 1670 C CA . GLY B 1 95 ? 5.375 -9.531 -18.172 1 95.19 95 GLY B CA 1
ATOM 1671 C C . GLY B 1 95 ? 5.492 -10.82 -17.375 1 95.19 95 GLY B C 1
ATOM 1672 O O . GLY B 1 95 ? 6.223 -11.734 -17.766 1 95.19 95 GLY B O 1
ATOM 1673 N N . ILE B 1 96 ? 4.836 -10.875 -16.219 1 95.62 96 ILE B N 1
ATOM 1674 C CA . ILE B 1 96 ? 4.812 -12.117 -15.438 1 95.62 96 ILE B CA 1
ATOM 1675 C C . ILE B 1 96 ? 3.789 -13.078 -16.031 1 95.62 96 ILE B C 1
ATOM 1677 O O . ILE B 1 96 ? 2.59 -12.789 -16.047 1 95.62 96 ILE B O 1
ATOM 1681 N N . THR B 1 97 ? 4.273 -14.18 -16.469 1 90.94 97 THR B N 1
ATOM 1682 C CA . THR B 1 97 ? 3.424 -15.039 -17.281 1 90.94 97 THR B CA 1
ATOM 1683 C C . THR B 1 97 ? 3.02 -16.297 -16.516 1 90.94 97 THR B C 1
ATOM 1685 O O . THR B 1 97 ? 2.051 -16.969 -16.875 1 90.94 97 THR B O 1
ATOM 1688 N N . ALA B 1 98 ? 3.812 -16.578 -15.609 1 90 98 ALA B N 1
ATOM 1689 C CA . ALA B 1 98 ? 3.514 -17.781 -14.812 1 90 98 ALA B CA 1
ATOM 1690 C C . ALA B 1 98 ? 3.33 -17.422 -13.344 1 90 98 ALA B C 1
ATOM 1692 O O . ALA B 1 98 ? 3.736 -16.344 -12.898 1 90 98 ALA B O 1
ATOM 1693 N N . TYR B 1 99 ? 2.57 -18.188 -12.594 1 94 99 TYR B N 1
ATOM 1694 C CA . TYR B 1 99 ? 2.441 -18.188 -11.141 1 94 99 TYR B CA 1
ATOM 1695 C C . TYR B 1 99 ? 1.71 -16.938 -10.656 1 94 99 TYR B C 1
ATOM 1697 O O . TYR B 1 99 ? 1.816 -16.562 -9.492 1 94 99 TYR B O 1
ATOM 1705 N N . ARG B 1 100 ? 0.984 -16.234 -11.516 1 97.31 100 ARG B N 1
ATOM 1706 C CA . ARG B 1 100 ? 0.317 -15 -11.125 1 97.31 100 ARG B CA 1
ATOM 1707 C C . ARG B 1 100 ? -0.707 -15.258 -10.023 1 97.31 100 ARG B C 1
ATOM 1709 O O . ARG B 1 100 ? -0.77 -14.516 -9.039 1 97.31 100 ARG B O 1
ATOM 1716 N N . SER B 1 101 ? -1.425 -16.328 -10.234 1 97.31 101 SER B N 1
ATOM 1717 C CA . SER B 1 101 ? -2.463 -16.609 -9.25 1 97.31 101 SER B CA 1
ATOM 1718 C C . SER B 1 101 ? -1.858 -16.891 -7.879 1 97.31 101 SER B C 1
ATOM 1720 O O . SER B 1 101 ? -2.428 -16.516 -6.855 1 97.31 101 SER B O 1
ATOM 1722 N N . GLY B 1 102 ? -0.726 -17.578 -7.859 1 97.31 102 GLY B N 1
ATOM 1723 C CA . GLY B 1 102 ? -0.035 -17.797 -6.598 1 97.31 102 GLY B CA 1
ATOM 1724 C C . GLY B 1 102 ? 0.423 -16.5 -5.938 1 97.31 102 GLY B C 1
ATOM 1725 O O . GLY B 1 102 ? 0.267 -16.328 -4.73 1 97.31 102 GLY B O 1
ATOM 1726 N N . ILE B 1 103 ? 0.919 -15.578 -6.715 1 98.44 103 ILE B N 1
ATOM 1727 C CA . ILE B 1 103 ? 1.387 -14.289 -6.219 1 98.44 103 ILE B CA 1
ATOM 1728 C C . ILE B 1 103 ? 0.206 -13.484 -5.676 1 98.44 103 ILE B C 1
ATOM 1730 O O . ILE B 1 103 ? 0.275 -12.938 -4.574 1 98.44 103 ILE B O 1
ATOM 1734 N N . VAL B 1 104 ? -0.872 -13.461 -6.426 1 98.56 104 VAL B N 1
ATOM 1735 C CA . VAL B 1 104 ? -2.068 -12.742 -5.996 1 98.56 104 VAL B CA 1
ATOM 1736 C C . VAL B 1 104 ? -2.564 -13.312 -4.668 1 98.56 104 VAL B C 1
ATOM 1738 O O . VAL B 1 104 ? -2.807 -12.562 -3.719 1 98.56 104 VAL B O 1
ATOM 1741 N N . MET B 1 105 ? -2.65 -14.609 -4.562 1 98.12 105 MET B N 1
ATOM 1742 C CA . MET B 1 105 ? -3.121 -15.258 -3.342 1 98.12 105 MET B CA 1
ATOM 1743 C C . MET B 1 105 ? -2.238 -14.891 -2.154 1 98.12 105 MET B C 1
ATOM 1745 O O . MET B 1 105 ? -2.742 -14.5 -1.099 1 98.12 105 MET B O 1
ATOM 1749 N N . ALA B 1 106 ? -0.967 -14.961 -2.346 1 98.44 106 ALA B N 1
ATOM 1750 C CA . ALA B 1 106 ? -0.017 -14.695 -1.269 1 98.44 106 ALA B CA 1
ATOM 1751 C C . ALA B 1 106 ? -0.14 -13.258 -0.77 1 98.44 106 ALA B C 1
ATOM 1753 O O . ALA B 1 106 ? -0.241 -13.023 0.436 1 98.44 106 ALA B O 1
ATOM 1754 N N . ILE B 1 107 ? -0.205 -12.352 -1.691 1 98.75 107 ILE B N 1
ATOM 1755 C CA . ILE B 1 107 ? -0.243 -10.938 -1.335 1 98.75 107 ILE B CA 1
ATOM 1756 C C . ILE B 1 107 ? -1.602 -10.594 -0.73 1 98.75 107 ILE B C 1
ATOM 1758 O O . ILE B 1 107 ? -1.677 -9.93 0.303 1 98.75 107 ILE B O 1
ATOM 1762 N N . ALA B 1 108 ? -2.662 -11.07 -1.352 1 98.62 108 ALA B N 1
ATOM 1763 C CA . ALA B 1 108 ? -4.004 -10.766 -0.859 1 98.62 108 ALA B CA 1
ATOM 1764 C C . ALA B 1 108 ? -4.203 -11.305 0.554 1 98.62 108 ALA B C 1
ATOM 1766 O O . ALA B 1 108 ? -4.723 -10.609 1.425 1 98.62 108 ALA B O 1
ATOM 1767 N N . GLU B 1 109 ? -3.793 -12.5 0.789 1 98.06 109 GLU B N 1
ATOM 1768 C CA . GLU B 1 109 ? -3.934 -13.109 2.109 1 98.06 109 GLU B CA 1
ATOM 1769 C C . GLU B 1 109 ? -3.031 -12.422 3.131 1 98.06 109 GLU B C 1
ATOM 1771 O O . GLU B 1 109 ? -3.426 -12.227 4.281 1 98.06 109 GLU B O 1
ATOM 1776 N N . LYS B 1 110 ? -1.806 -12.117 2.721 1 98.38 110 LYS B N 1
ATOM 1777 C CA . LYS B 1 110 ? -0.92 -11.391 3.621 1 98.38 110 LYS B CA 1
ATOM 1778 C C . LYS B 1 110 ? -1.544 -10.062 4.043 1 98.38 110 LYS B C 1
ATOM 1780 O O . LYS B 1 110 ? -1.56 -9.727 5.23 1 98.38 110 LYS B O 1
ATOM 1785 N N . VAL B 1 111 ? -2.078 -9.297 3.045 1 98.5 111 VAL B N 1
ATOM 1786 C CA . VAL B 1 111 ? -2.697 -8.008 3.334 1 98.5 111 VAL B CA 1
ATOM 1787 C C . VAL B 1 111 ? -3.932 -8.211 4.211 1 98.5 111 VAL B C 1
ATOM 1789 O O . VAL B 1 111 ? -4.219 -7.395 5.086 1 98.5 111 VAL B O 1
ATOM 1792 N N . ASN B 1 112 ? -4.582 -9.312 4.031 1 97.75 112 ASN B N 1
ATOM 1793 C CA . ASN B 1 112 ? -5.77 -9.609 4.828 1 97.75 112 ASN B CA 1
ATOM 1794 C C . ASN B 1 112 ? -5.422 -9.82 6.297 1 97.75 112 ASN B C 1
ATOM 1796 O O . ASN B 1 112 ? -6.246 -9.57 7.18 1 97.75 112 ASN B O 1
ATOM 1800 N N . THR B 1 113 ? -4.23 -10.305 6.609 1 96.44 113 THR B N 1
ATOM 1801 C CA . THR B 1 113 ? -3.807 -10.422 8 1 96.44 113 THR B CA 1
ATOM 1802 C C . THR B 1 113 ? -3.686 -9.047 8.648 1 96.44 113 THR B C 1
ATOM 1804 O O . THR B 1 113 ? -3.828 -8.914 9.867 1 96.44 113 THR B O 1
ATOM 1807 N N . MET B 1 114 ? -3.498 -8.055 7.824 1 94.69 114 MET B N 1
ATOM 1808 C CA . MET B 1 114 ? -3.271 -6.695 8.297 1 94.69 114 MET B CA 1
ATOM 1809 C C . MET B 1 114 ? -4.539 -5.859 8.172 1 94.69 114 MET B C 1
ATOM 1811 O O . MET B 1 114 ? -4.801 -4.992 9.008 1 94.69 114 MET B O 1
ATOM 1815 N N . LEU B 1 115 ? -5.312 -6.051 7.168 1 95.94 115 LEU B N 1
ATOM 1816 C CA . LEU B 1 115 ? -6.586 -5.402 6.879 1 95.94 115 LEU B CA 1
ATOM 1817 C C . LEU B 1 115 ? -7.688 -6.438 6.664 1 95.94 115 LEU B C 1
ATOM 1819 O O . LEU B 1 115 ? -8.094 -6.691 5.527 1 95.94 115 LEU B O 1
ATOM 1823 N N . PRO B 1 116 ? -8.219 -6.914 7.734 1 94.25 116 PRO B N 1
ATOM 1824 C CA . PRO B 1 116 ? -9.227 -7.969 7.609 1 94.25 116 PRO B CA 1
ATOM 1825 C C . PRO B 1 116 ? -10.406 -7.555 6.727 1 94.25 116 PRO B C 1
ATOM 1827 O O . PRO B 1 116 ? -10.906 -6.438 6.848 1 94.25 116 PRO B O 1
ATOM 1830 N N . GLY B 1 117 ? -10.781 -8.469 5.867 1 93.5 117 GLY B N 1
ATOM 1831 C CA . GLY B 1 117 ? -11.93 -8.234 5.012 1 93.5 117 GLY B CA 1
ATOM 1832 C C . GLY B 1 117 ? -11.555 -7.84 3.596 1 93.5 117 GLY B C 1
ATOM 1833 O O . GLY B 1 117 ? -12.414 -7.805 2.709 1 93.5 117 GLY B O 1
ATOM 1834 N N . ILE B 1 118 ? -10.289 -7.555 3.404 1 95.38 118 ILE B N 1
ATOM 1835 C CA . ILE B 1 118 ? -9.844 -7.117 2.084 1 95.38 118 ILE B CA 1
ATOM 1836 C C . ILE B 1 118 ? -9.844 -8.305 1.12 1 95.38 118 ILE B C 1
ATOM 1838 O O . ILE B 1 118 ? -9.953 -8.125 -0.095 1 95.38 118 ILE B O 1
ATOM 1842 N N . TYR B 1 119 ? -9.672 -9.461 1.638 1 95.69 119 TYR B N 1
ATOM 1843 C CA . TYR B 1 119 ? -9.703 -10.695 0.857 1 95.69 119 TYR B CA 1
ATOM 1844 C C . TYR B 1 119 ? -10.695 -11.695 1.451 1 95.69 119 TYR B C 1
ATOM 1846 O O . TYR B 1 119 ? -10.719 -11.906 2.666 1 95.69 119 TYR B O 1
ATOM 1854 N N . ASP B 1 120 ? -11.453 -12.25 0.602 1 93.56 120 ASP B N 1
ATOM 1855 C CA . ASP B 1 120 ? -12.445 -13.242 0.991 1 93.56 120 ASP B CA 1
ATOM 1856 C C . ASP B 1 120 ? -12.43 -14.438 0.04 1 93.56 120 ASP B C 1
ATOM 1858 O O . ASP B 1 120 ? -12.984 -14.375 -1.057 1 93.56 120 ASP B O 1
ATOM 1862 N N . ALA B 1 121 ? -11.891 -15.523 0.48 1 86.81 121 ALA B N 1
ATOM 1863 C CA . ALA B 1 121 ? -11.766 -16.734 -0.334 1 86.81 121 ALA B CA 1
ATOM 1864 C C . ALA B 1 121 ? -13.133 -17.25 -0.765 1 86.81 121 ALA B C 1
ATOM 1866 O O . ALA B 1 121 ? -13.266 -17.875 -1.82 1 86.81 121 ALA B O 1
ATOM 1867 N N . ALA B 1 122 ? -14.156 -16.922 -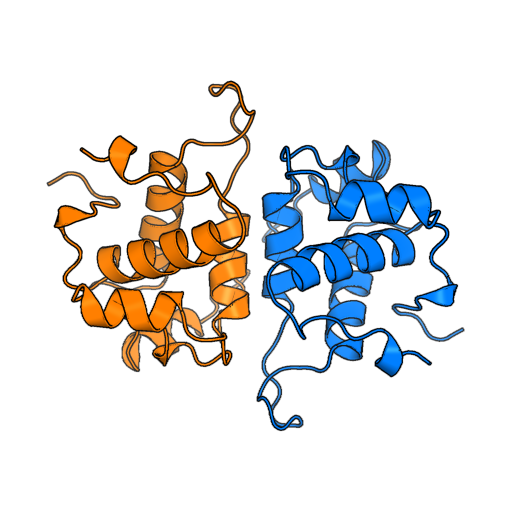0.038 1 87.5 122 ALA B N 1
ATOM 1868 C CA . ALA B 1 122 ? -15.5 -17.453 -0.29 1 87.5 122 ALA B CA 1
ATOM 1869 C C . ALA B 1 122 ? -16.094 -16.844 -1.565 1 87.5 122 ALA B C 1
ATOM 1871 O O . ALA B 1 122 ? -17 -17.422 -2.166 1 87.5 122 ALA B O 1
ATOM 1872 N N . GLU B 1 123 ? -15.516 -15.75 -2.002 1 89.69 123 GLU B N 1
ATOM 1873 C CA . GLU B 1 123 ? -16 -15.094 -3.207 1 89.69 123 GLU B CA 1
ATOM 1874 C C . GLU B 1 123 ? -15.625 -15.875 -4.461 1 89.69 123 GLU B C 1
ATOM 1876 O O . GLU B 1 123 ? -16.172 -15.633 -5.539 1 89.69 123 GLU B O 1
ATOM 1881 N N . PHE B 1 124 ? -14.758 -16.812 -4.324 1 89 124 PHE B N 1
ATOM 1882 C CA . PHE B 1 124 ? -14.234 -17.516 -5.488 1 89 124 PHE B CA 1
ATOM 1883 C C . PHE B 1 124 ? -14.688 -18.969 -5.484 1 89 124 PHE B C 1
ATOM 1885 O O . PHE B 1 124 ? -14.203 -19.781 -6.285 1 89 124 PHE B O 1
ATOM 1892 N N . GLN B 1 125 ? -15.445 -19.359 -4.578 1 80.56 125 GLN B N 1
ATOM 1893 C CA . GLN B 1 125 ? -16.031 -20.703 -4.555 1 80.56 125 GLN B CA 1
ATOM 1894 C C . GLN B 1 125 ? -17.328 -20.75 -5.355 1 80.56 125 GLN B C 1
ATOM 1896 O O . GLN B 1 125 ? -18.016 -19.734 -5.496 1 80.56 125 GLN B O 1
#

Secondary structure (DSSP, 8-state):
--SS--GGG----HHHHHHHHHSPP-S-GGGSTT--HHHHHHHH---TTPPP--SHHHHHHHHHHT--B-TTSTTSB--HHHHHHHHHHHHHHTT--SSHHHHHHHHHHHHHHHSTTS--GGGG-/--SS--GGG----HHHHHHHHHSPP-S-GGGSTT--HHHHHHHH---TTPPP--SHHHHHHHHHHT--B-TTSTTSB--HHHHHHHHHHHHHHTT--SSHHHHHHHHHHHHHHHSTTS--GGGG-

Nearest PDB structures (foldseek):
  8ahd-assembly2_B  TM=4.117E-01  e=7.640E+00  Corallococcus coralloides
  8ahd-assembly2_B  TM=4.120E-01  e=8.598E+00  Corallococcus coralloides

Sequence (250 aa):
MADGYDPQKSRVAEDTLADFLRAPLTGDLTEVPGIGKAAVTKLGDAKEGEEAVDNTFQLIGKFLMLKANSDDNDDGVITCAQHCDAFWFWLKSKGITAYRSGIVMAIAEKVNTMLPGIYDAAEFQMADGYDPQKSRVAEDTLADFLRAPLTGDLTEVPGIGKAAVTKLGDAKEGEEAVDNTFQLIGKFLMLKANSDDNDDGVITCAQHCDAFWFWLKSKGITAYRSGIVMAIAEKVNTMLPGIYDAAEFQ

Foldseek 3Di:
DDDFAALVQAPDDPVLLVCLLPDDFPFQPPSQPQDDPVLQVLQQDADVPGHRRNTVVVLLVVLVVQFAADPVDPVRTDALRSSLRSSLVVSVVSVNDPNSNSRSVSSQSSVCSVVPPSHDPVVND/DDDFAALVQAPDDPVLLVCLLPDDFDFQPPSQPQDDPVLQVLQQDADVPGHRRNTVVVLLVVLVVQFAADPVDPVRTDALRSSLRSSLVVSVVSVNDPNSNSRSVSSQSSVCSVVPPSHDPVVND